Protein AF-A0A2E5FS92-F1 (afdb_monomer_lite)

Structure (mmCIF, N/CA/C/O backbone):
data_AF-A0A2E5FS92-F1
#
_entry.id   AF-A0A2E5FS92-F1
#
loop_
_atom_site.group_PDB
_atom_site.id
_atom_site.type_symbol
_atom_site.label_atom_id
_atom_site.label_alt_id
_atom_site.label_comp_id
_atom_site.label_asym_id
_atom_site.label_entity_id
_atom_site.label_seq_id
_atom_site.pdbx_PDB_ins_code
_atom_site.Cartn_x
_atom_site.Cartn_y
_atom_site.Cartn_z
_atom_site.occupancy
_atom_site.B_iso_or_equiv
_atom_site.auth_seq_id
_atom_site.auth_comp_id
_atom_site.auth_asym_id
_atom_site.auth_atom_id
_atom_site.pdbx_PDB_model_num
ATOM 1 N N . MET A 1 1 ? -36.225 -3.832 -3.648 1.00 33.56 1 MET A N 1
ATOM 2 C CA . MET A 1 1 ? -35.438 -2.836 -2.907 1.00 33.56 1 MET A CA 1
ATOM 3 C C . MET A 1 1 ? -34.788 -3.636 -1.806 1.00 33.56 1 MET A C 1
ATOM 5 O O . MET A 1 1 ? -35.466 -3.980 -0.848 1.00 33.56 1 MET A O 1
ATOM 9 N N . VAL A 1 2 ? -33.587 -4.136 -2.074 1.00 32.81 2 VAL A N 1
ATOM 10 C CA . VAL A 1 2 ? -32.756 -4.713 -1.020 1.00 32.81 2 VAL A CA 1
ATOM 11 C C . VAL A 1 2 ? -32.188 -3.480 -0.332 1.00 32.81 2 VAL A C 1
ATOM 13 O O . VAL A 1 2 ? -31.494 -2.701 -0.978 1.00 32.81 2 VAL A O 1
ATOM 16 N N . GLU A 1 3 ? -32.660 -3.184 0.879 1.00 37.88 3 GLU A N 1
ATOM 17 C CA . GLU A 1 3 ? -32.030 -2.151 1.699 1.00 37.88 3 GLU A CA 1
ATOM 18 C C . GLU A 1 3 ? -30.636 -2.665 2.035 1.00 37.88 3 GLU A C 1
ATOM 20 O O . GLU A 1 3 ? -30.502 -3.761 2.576 1.00 37.88 3 GLU A O 1
ATOM 25 N N . TYR A 1 4 ? -29.619 -1.899 1.658 1.00 48.69 4 TYR A N 1
ATOM 26 C CA . TYR A 1 4 ? -28.272 -2.099 2.155 1.00 48.69 4 TYR A CA 1
ATOM 27 C C . TYR A 1 4 ? -28.318 -1.893 3.672 1.00 48.69 4 TYR A C 1
ATOM 29 O O . TYR A 1 4 ? -28.699 -0.798 4.103 1.00 48.69 4 TYR A O 1
ATOM 37 N N . PRO A 1 5 ? -28.031 -2.906 4.503 1.00 53.91 5 PRO A N 1
ATOM 38 C CA . PRO A 1 5 ? -27.976 -2.686 5.934 1.00 53.91 5 PRO A CA 1
ATOM 39 C C . PRO A 1 5 ? -26.790 -1.762 6.194 1.00 53.91 5 PRO A C 1
ATOM 41 O O . PRO A 1 5 ? -25.660 -2.109 5.866 1.00 53.91 5 PRO A O 1
ATOM 44 N N . THR A 1 6 ? -27.025 -0.602 6.806 1.00 59.84 6 THR A N 1
ATOM 45 C CA . THR A 1 6 ? -25.954 0.267 7.325 1.00 59.84 6 THR A CA 1
ATOM 46 C C . THR A 1 6 ? -24.975 -0.520 8.206 1.00 59.84 6 THR A C 1
ATOM 48 O O . THR A 1 6 ? -23.799 -0.192 8.277 1.00 59.84 6 THR A O 1
ATOM 51 N N . GLU A 1 7 ? -25.480 -1.590 8.827 1.00 65.75 7 GLU A N 1
ATOM 52 C CA . GLU A 1 7 ? -24.759 -2.552 9.660 1.00 65.75 7 GLU A CA 1
ATOM 53 C C . GLU A 1 7 ? -23.694 -3.373 8.913 1.00 65.75 7 GLU A C 1
ATOM 55 O O . GLU A 1 7 ? -22.870 -3.951 9.594 1.00 65.75 7 GLU A O 1
ATOM 60 N N . ALA A 1 8 ? -23.701 -3.436 7.572 1.00 78.31 8 ALA A N 1
ATOM 61 C CA . ALA A 1 8 ? -22.720 -4.195 6.777 1.00 78.31 8 ALA A CA 1
ATOM 62 C C . ALA A 1 8 ? -21.598 -3.319 6.181 1.00 78.31 8 ALA A C 1
ATOM 64 O O . ALA A 1 8 ? -20.726 -3.808 5.462 1.00 78.31 8 ALA A O 1
ATOM 65 N N . ALA A 1 9 ? -21.661 -1.997 6.379 1.00 84.69 9 ALA A N 1
ATOM 66 C CA . ALA A 1 9 ? -20.693 -1.069 5.802 1.00 84.69 9 ALA A CA 1
ATOM 67 C C . ALA A 1 9 ? -19.248 -1.280 6.297 1.00 84.69 9 ALA A C 1
ATOM 69 O O . ALA A 1 9 ? -18.359 -1.234 5.442 1.00 84.69 9 ALA A O 1
ATOM 70 N N . PRO A 1 10 ? -18.992 -1.547 7.594 1.00 86.31 10 PRO A N 1
ATOM 71 C CA . PRO A 1 10 ? -17.635 -1.831 8.048 1.00 86.31 10 PRO A CA 1
ATOM 72 C C . PRO A 1 10 ? -17.053 -3.110 7.446 1.00 86.31 10 PRO A C 1
ATOM 74 O O . PRO A 1 10 ? -15.910 -3.120 7.002 1.00 86.31 10 PRO A O 1
ATOM 77 N N . GLU A 1 11 ? -17.843 -4.180 7.373 1.00 87.25 11 GLU A N 1
ATOM 78 C CA . GLU A 1 11 ? -17.441 -5.460 6.785 1.00 87.25 11 GLU A CA 1
ATOM 79 C C . GLU A 1 11 ? -17.116 -5.302 5.304 1.00 87.25 11 GLU A C 1
ATOM 81 O O . GLU A 1 11 ? -16.161 -5.891 4.814 1.00 87.25 11 GLU A O 1
ATOM 86 N N . VAL A 1 12 ? -17.875 -4.467 4.596 1.00 89.50 12 VAL A N 1
ATOM 87 C CA . VAL A 1 12 ? -17.602 -4.140 3.195 1.00 89.50 12 VAL A CA 1
ATOM 88 C C . VAL A 1 12 ? -16.308 -3.357 3.028 1.00 89.50 12 VAL A C 1
ATOM 90 O O . VAL A 1 12 ? -15.562 -3.647 2.097 1.00 89.50 12 VAL A O 1
ATOM 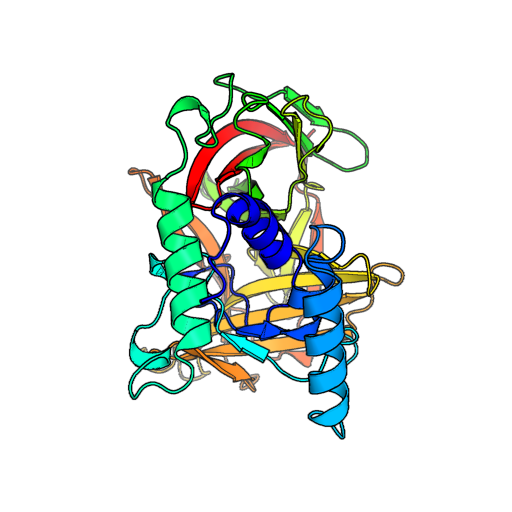93 N N . ALA A 1 13 ? -16.021 -2.407 3.918 1.00 90.81 13 ALA A N 1
ATOM 94 C CA . ALA A 1 13 ? -14.766 -1.666 3.870 1.00 90.81 13 ALA A CA 1
ATOM 95 C C . ALA A 1 13 ? -13.557 -2.577 4.144 1.00 90.81 13 ALA A C 1
ATOM 97 O O . ALA A 1 13 ? -12.592 -2.527 3.393 1.00 90.81 13 ALA A O 1
ATOM 98 N N . ARG A 1 14 ? -13.642 -3.476 5.134 1.00 90.19 14 ARG A N 1
ATOM 99 C CA . ARG A 1 14 ? -12.588 -4.476 5.406 1.00 90.19 14 ARG A CA 1
ATOM 100 C C . ARG A 1 14 ? -12.433 -5.494 4.277 1.00 90.19 14 ARG A C 1
ATOM 102 O O . ARG A 1 14 ? -11.329 -5.832 3.880 1.00 90.19 14 ARG A O 1
ATOM 109 N N . ALA A 1 15 ? -13.540 -5.975 3.714 1.00 91.88 15 ALA A N 1
ATOM 110 C CA . ALA A 1 15 ? -13.476 -6.894 2.581 1.00 91.88 15 ALA A CA 1
ATOM 111 C C . ALA A 1 15 ? -12.774 -6.249 1.378 1.00 91.88 15 ALA A C 1
ATOM 113 O O . ALA A 1 15 ? -12.061 -6.935 0.645 1.00 91.88 15 ALA A O 1
ATOM 114 N N . LEU A 1 16 ? -12.965 -4.940 1.180 1.00 91.38 16 LEU A N 1
ATOM 115 C CA . LEU A 1 16 ? -12.321 -4.167 0.122 1.00 91.38 16 LEU A CA 1
ATOM 116 C C . LEU A 1 16 ? -10.801 -4.099 0.308 1.00 91.38 16 LEU A C 1
ATOM 118 O O . LEU A 1 16 ? -10.100 -4.330 -0.672 1.00 91.38 16 LEU A O 1
ATOM 122 N N . THR A 1 17 ? -10.292 -3.864 1.524 1.00 89.69 17 THR A N 1
ATOM 123 C CA . THR A 1 17 ? -8.837 -3.801 1.785 1.00 89.69 17 THR A CA 1
ATOM 124 C C . THR A 1 17 ? -8.132 -5.137 1.532 1.00 89.69 17 THR A C 1
ATOM 126 O O . THR A 1 17 ? -6.967 -5.162 1.160 1.00 89.69 17 THR A O 1
ATOM 129 N N . GLU A 1 18 ? -8.838 -6.261 1.670 1.00 89.19 18 GLU A N 1
ATOM 130 C CA . GLU A 1 18 ? -8.310 -7.606 1.380 1.00 89.19 18 GLU A CA 1
ATOM 131 C C . GLU A 1 18 ? -8.502 -8.043 -0.087 1.00 89.19 18 GLU A C 1
ATOM 133 O O . GLU A 1 18 ? -8.033 -9.111 -0.508 1.00 89.19 18 GLU A O 1
ATOM 138 N N . THR A 1 19 ? -9.245 -7.261 -0.874 1.00 92.94 19 THR A N 1
ATOM 139 C CA . THR A 1 19 ? -9.596 -7.614 -2.252 1.00 92.94 19 THR A CA 1
ATOM 140 C C . THR A 1 19 ? -8.468 -7.269 -3.210 1.00 92.94 19 THR A C 1
ATOM 142 O O . THR A 1 19 ? -7.938 -6.162 -3.200 1.00 92.94 19 THR A O 1
ATOM 145 N N . MET A 1 20 ? -8.191 -8.172 -4.149 1.00 92.19 20 MET A N 1
ATOM 146 C CA . MET A 1 20 ? -7.299 -7.902 -5.273 1.00 92.19 20 MET A CA 1
ATOM 147 C C . MET A 1 20 ? -7.734 -6.662 -6.073 1.00 92.19 20 MET A C 1
ATOM 149 O O . MET A 1 20 ? -8.764 -6.665 -6.760 1.00 92.19 20 MET A O 1
ATOM 153 N N . GLN A 1 21 ? -6.896 -5.627 -6.038 1.00 92.19 21 GLN A N 1
ATOM 154 C CA . GLN A 1 21 ? -7.021 -4.419 -6.847 1.00 92.19 21 GLN A CA 1
ATOM 155 C C . GLN A 1 21 ? -6.153 -4.509 -8.111 1.00 92.19 21 GLN A C 1
ATOM 157 O O . GLN A 1 21 ? -5.052 -5.054 -8.104 1.00 92.19 21 GLN A O 1
ATOM 162 N N . PHE A 1 22 ? -6.631 -3.942 -9.217 1.00 92.00 22 PHE A N 1
ATOM 163 C CA . PHE A 1 22 ? -5.874 -3.814 -10.462 1.00 92.00 22 PHE A CA 1
ATOM 164 C C . PHE A 1 22 ? -5.485 -2.357 -10.698 1.00 92.00 22 PHE A C 1
ATOM 166 O O . PHE A 1 22 ? -6.353 -1.550 -11.007 1.00 92.00 22 PHE A O 1
ATOM 173 N N . GLY A 1 23 ? -4.199 -2.016 -10.628 1.00 90.56 23 GLY A N 1
ATOM 174 C CA . GLY A 1 23 ? -3.743 -0.622 -10.714 1.00 90.56 23 GLY A CA 1
ATOM 175 C C . GLY A 1 23 ? -3.917 0.099 -9.379 1.00 90.56 23 GLY A C 1
ATOM 176 O O . GLY A 1 23 ? -4.704 1.047 -9.276 1.00 90.56 23 GLY A O 1
ATOM 177 N N . SER A 1 24 ? -3.252 -0.431 -8.353 1.00 91.31 24 SER A N 1
ATOM 178 C CA . SER A 1 24 ? -3.066 0.238 -7.067 1.00 91.31 24 SER A CA 1
ATOM 179 C C . SER A 1 24 ? -1.884 1.196 -7.152 1.00 91.31 24 SER A C 1
ATOM 181 O O . SER A 1 24 ? -0.958 0.984 -7.932 1.00 91.31 24 SER A O 1
ATOM 183 N N . SER A 1 25 ? -1.965 2.295 -6.414 1.00 92.12 25 SER A N 1
ATOM 184 C CA . SER A 1 25 ? -0.950 3.336 -6.363 1.00 92.12 25 SER A CA 1
ATOM 185 C C . SER A 1 25 ? -0.845 3.859 -4.930 1.00 92.12 25 SER A C 1
ATOM 187 O O . SER A 1 25 ? -1.884 4.240 -4.380 1.00 92.12 25 SER A O 1
ATOM 189 N N . PRO A 1 26 ? 0.384 4.038 -4.406 1.00 91.81 26 PRO A N 1
ATOM 190 C CA . PRO A 1 26 ? 0.632 4.688 -3.113 1.00 91.81 26 PRO A CA 1
ATOM 191 C C . PRO A 1 26 ? 0.092 6.122 -3.041 1.00 91.81 26 PRO A C 1
ATOM 193 O O . PRO A 1 26 ? -0.092 6.698 -1.978 1.00 91.81 26 PRO A O 1
ATOM 196 N N . ASN A 1 27 ? -0.153 6.751 -4.197 1.00 89.62 27 ASN A N 1
ATOM 197 C CA . ASN A 1 27 ? -1.005 7.930 -4.280 1.00 89.62 27 ASN A CA 1
ATOM 198 C C . ASN A 1 27 ? -2.449 7.486 -4.593 1.00 89.62 27 ASN A C 1
ATOM 200 O O . ASN A 1 27 ? -2.720 7.153 -5.758 1.00 89.62 27 ASN A O 1
ATOM 204 N N . PRO A 1 28 ? -3.388 7.536 -3.628 1.00 88.12 28 PRO A N 1
ATOM 205 C CA . PRO A 1 28 ? -4.755 7.056 -3.827 1.00 88.12 28 PRO A CA 1
ATOM 206 C C . PRO A 1 28 ? -5.527 7.801 -4.922 1.00 88.12 28 PRO A C 1
ATOM 208 O O . PRO A 1 28 ? -6.423 7.226 -5.540 1.00 88.12 28 PRO A O 1
ATOM 211 N N . GLU A 1 29 ? -5.167 9.054 -5.232 1.00 87.94 29 GLU A N 1
ATOM 212 C CA . GLU A 1 29 ? -5.787 9.816 -6.328 1.00 87.94 29 GLU A CA 1
ATOM 213 C C . GLU A 1 29 ? -5.483 9.217 -7.710 1.00 87.94 29 GLU A C 1
ATOM 215 O O . GLU A 1 29 ? -6.217 9.457 -8.670 1.00 87.94 29 GLU A O 1
ATOM 220 N N . LYS A 1 30 ? -4.404 8.433 -7.817 1.00 89.25 30 LYS A N 1
ATOM 221 C CA . LYS A 1 30 ? -3.969 7.760 -9.049 1.00 89.25 30 LYS A CA 1
ATOM 222 C C . LYS A 1 30 ? -4.399 6.293 -9.116 1.00 89.25 30 LYS A C 1
ATOM 224 O O . LYS A 1 30 ? -4.267 5.671 -10.172 1.00 89.25 30 LYS A O 1
ATOM 229 N N . SER A 1 31 ? -4.941 5.742 -8.031 1.00 92.06 31 SER A N 1
ATOM 230 C CA . SER A 1 31 ? -5.475 4.380 -8.003 1.00 92.06 31 SER A CA 1
ATOM 231 C C . SER A 1 31 ? -6.669 4.232 -8.945 1.00 92.06 31 SER A C 1
ATOM 233 O O . SER A 1 31 ? -7.572 5.071 -8.998 1.00 92.06 31 SER A O 1
ATOM 235 N N . SER A 1 32 ? -6.717 3.125 -9.687 1.00 92.31 32 SER A N 1
ATOM 236 C CA . SER A 1 32 ? -7.803 2.865 -10.644 1.00 92.31 32 SER A CA 1
ATOM 237 C C . SER A 1 32 ? -9.163 2.658 -9.957 1.00 92.31 32 SER A C 1
ATOM 239 O O . SER A 1 32 ? -10.211 2.853 -10.578 1.00 92.31 32 SER A O 1
ATOM 241 N N . ASN A 1 33 ? -9.140 2.241 -8.682 1.00 92.62 33 ASN A N 1
ATOM 242 C CA . ASN A 1 33 ? -10.292 1.780 -7.911 1.00 92.62 33 ASN A CA 1
ATOM 243 C C . ASN A 1 33 ? -11.055 0.625 -8.596 1.00 92.62 33 ASN A C 1
ATOM 245 O O . ASN A 1 33 ? -12.279 0.515 -8.488 1.00 92.62 33 ASN A O 1
ATOM 249 N N . ILE A 1 34 ? -10.344 -0.220 -9.348 1.00 93.69 34 ILE A N 1
ATOM 250 C CA . ILE A 1 34 ? -10.879 -1.404 -10.023 1.00 93.69 34 ILE A CA 1
ATOM 251 C C . ILE A 1 34 ? -10.453 -2.649 -9.250 1.00 93.69 34 ILE A C 1
ATOM 253 O O . ILE A 1 34 ? -9.267 -2.951 -9.160 1.00 93.69 34 ILE A O 1
ATOM 257 N N . PHE A 1 35 ? -11.429 -3.408 -8.768 1.00 95.25 35 PHE A N 1
ATOM 258 C CA . PHE A 1 35 ? -11.228 -4.581 -7.920 1.00 95.25 35 PHE A CA 1
ATOM 259 C C . PHE A 1 35 ? -11.776 -5.838 -8.587 1.00 95.25 35 PHE A C 1
ATOM 261 O O . PHE A 1 35 ? -12.694 -5.758 -9.410 1.00 95.25 35 PHE A O 1
ATOM 268 N N . ASP A 1 36 ? -11.241 -7.007 -8.249 1.00 96.06 36 ASP A N 1
ATOM 269 C CA . ASP A 1 36 ? -11.824 -8.274 -8.683 1.00 96.06 36 ASP A CA 1
ATOM 270 C C . ASP A 1 36 ? -13.171 -8.519 -7.981 1.00 96.06 36 ASP A C 1
ATOM 272 O O . ASP A 1 36 ? -13.258 -8.608 -6.758 1.00 96.06 36 ASP A O 1
ATOM 276 N N . LEU A 1 37 ? -14.251 -8.629 -8.763 1.00 95.50 37 LEU A N 1
ATOM 277 C CA . LEU A 1 37 ? -15.613 -8.716 -8.226 1.00 95.50 37 LEU A CA 1
ATOM 278 C C . LEU A 1 37 ? -15.846 -10.011 -7.438 1.00 95.50 37 LEU A C 1
ATOM 280 O O . LEU A 1 37 ? -16.612 -10.027 -6.475 1.00 95.50 37 LEU A O 1
ATOM 284 N N . GLY A 1 38 ? -15.247 -11.111 -7.883 1.00 95.12 38 GLY A N 1
ATOM 285 C CA . GLY A 1 38 ? -15.467 -12.417 -7.279 1.00 95.12 38 GLY A CA 1
ATOM 286 C C . GLY A 1 38 ? -14.607 -12.622 -6.039 1.00 95.12 38 GLY A C 1
ATOM 287 O O . GLY A 1 38 ? -15.072 -13.261 -5.096 1.00 95.12 38 GLY A O 1
ATOM 288 N N . ASP A 1 39 ? -13.404 -12.048 -6.017 1.00 94.62 39 ASP A N 1
ATOM 289 C CA . ASP A 1 39 ? -12.563 -11.967 -4.821 1.00 94.62 39 ASP A CA 1
ATOM 290 C C . ASP A 1 39 ? -13.246 -11.110 -3.746 1.00 94.62 39 ASP A C 1
ATOM 292 O O . ASP A 1 39 ? -13.509 -11.602 -2.651 1.00 94.62 39 ASP A O 1
ATOM 296 N N . PHE A 1 40 ? -13.727 -9.915 -4.114 1.00 94.44 40 PHE A N 1
ATOM 297 C CA . PHE A 1 40 ? -14.522 -9.061 -3.223 1.00 94.44 40 PHE A CA 1
ATOM 298 C C . PHE A 1 40 ? -15.737 -9.791 -2.643 1.00 94.44 40 PHE A C 1
ATOM 300 O O . PHE A 1 40 ? -15.980 -9.783 -1.438 1.00 94.44 40 PHE A O 1
ATOM 307 N N . ALA A 1 41 ? -16.504 -10.475 -3.498 1.00 93.56 41 ALA A N 1
ATOM 308 C CA . ALA A 1 41 ? -17.655 -11.251 -3.053 1.00 93.56 41 ALA A CA 1
ATOM 309 C C . ALA A 1 41 ? -17.260 -12.393 -2.103 1.00 93.56 41 ALA A C 1
ATOM 311 O O . ALA A 1 41 ? -18.030 -12.733 -1.209 1.00 93.56 41 ALA A O 1
ATOM 312 N N . SER A 1 42 ? -16.078 -12.986 -2.284 1.00 92.81 42 SER A N 1
ATOM 313 C CA . SER A 1 42 ? -15.574 -14.061 -1.425 1.00 92.81 42 SER A CA 1
ATOM 314 C C . SER A 1 42 ? -15.165 -13.543 -0.046 1.00 92.81 42 SER A C 1
ATOM 316 O O . SER A 1 42 ? -15.485 -14.196 0.947 1.00 92.81 42 SER A O 1
ATOM 318 N N . ASN A 1 43 ? -14.577 -12.347 0.028 1.00 92.25 43 ASN A N 1
ATOM 319 C CA . ASN A 1 43 ? -14.217 -11.685 1.288 1.00 92.25 43 ASN A CA 1
ATOM 320 C C . ASN A 1 43 ? -15.446 -11.270 2.118 1.00 92.25 43 ASN A C 1
ATOM 322 O O . ASN A 1 43 ? -15.343 -11.034 3.317 1.00 92.25 43 ASN A O 1
ATOM 326 N N . LEU A 1 44 ? -16.639 -11.245 1.513 1.00 90.75 44 LEU A N 1
ATOM 327 C CA . LEU A 1 44 ? -17.906 -10.980 2.202 1.00 90.75 44 LEU A CA 1
ATOM 328 C C . LEU A 1 44 ? -18.602 -12.240 2.765 1.00 90.75 44 LEU A C 1
ATOM 330 O O . LEU A 1 44 ? -19.699 -12.151 3.331 1.00 90.75 44 LEU A O 1
ATOM 334 N N . LEU A 1 45 ? -18.022 -13.431 2.594 1.00 90.12 45 LEU A N 1
ATOM 335 C CA . LEU A 1 45 ? -18.603 -14.668 3.123 1.00 90.12 45 LEU A CA 1
ATOM 336 C C . LEU A 1 45 ? -18.589 -14.685 4.658 1.00 90.12 45 LEU A C 1
ATOM 338 O O . LEU A 1 45 ? -17.614 -14.314 5.300 1.00 90.12 45 LEU A O 1
ATOM 342 N N . GLY A 1 46 ? -19.661 -15.199 5.262 1.00 85.69 46 GLY A N 1
ATOM 343 C CA . GLY A 1 46 ? -19.811 -15.299 6.717 1.00 85.69 46 GLY A CA 1
ATOM 344 C C . GLY A 1 46 ? -20.577 -14.136 7.351 1.00 85.69 46 GLY A C 1
ATOM 345 O O . GLY A 1 46 ? -20.948 -14.234 8.522 1.00 85.69 46 GLY A O 1
ATOM 346 N N . PHE A 1 47 ? -20.915 -13.098 6.579 1.00 81.50 47 PHE A N 1
ATOM 347 C CA . PHE A 1 47 ? -21.680 -11.930 7.041 1.00 81.50 47 PHE A CA 1
ATOM 348 C C . PHE A 1 47 ? -23.199 -12.055 6.836 1.00 81.50 47 PHE A C 1
ATOM 350 O O . PHE A 1 47 ? -23.946 -11.085 6.941 1.00 81.50 47 PHE A O 1
ATOM 357 N N . GLY A 1 48 ? -23.696 -13.267 6.565 1.00 80.19 48 GLY A N 1
ATOM 358 C CA . GLY A 1 48 ? -25.136 -13.541 6.492 1.00 80.19 48 GLY A CA 1
ATOM 359 C C . GLY A 1 48 ? -25.789 -13.215 5.147 1.00 80.19 48 GLY A C 1
ATOM 360 O O . GLY A 1 48 ? -27.015 -13.279 5.051 1.00 80.19 48 GLY A O 1
ATOM 361 N N . ILE A 1 49 ? -24.981 -12.933 4.121 1.00 84.31 49 ILE A N 1
ATOM 362 C CA . ILE A 1 49 ? -25.380 -12.772 2.709 1.00 84.31 49 ILE A CA 1
ATOM 363 C C . ILE A 1 49 ? -24.800 -13.883 1.811 1.00 84.31 49 ILE A C 1
ATOM 365 O O . ILE A 1 49 ? -24.701 -13.748 0.593 1.00 84.31 49 ILE A O 1
ATOM 369 N N . ASP A 1 50 ? -24.403 -15.006 2.414 1.00 89.00 50 ASP A N 1
ATOM 370 C CA . ASP A 1 50 ? -23.707 -16.108 1.737 1.00 89.00 50 ASP A CA 1
ATOM 371 C C . ASP A 1 50 ? -24.519 -16.705 0.575 1.00 89.00 50 ASP A C 1
ATOM 373 O O . ASP A 1 50 ? -23.953 -17.195 -0.403 1.00 89.00 50 ASP A O 1
ATOM 377 N N . SER A 1 51 ? -25.856 -16.681 0.663 1.00 91.12 51 SER A N 1
ATOM 378 C CA . SER A 1 51 ? -26.725 -17.130 -0.429 1.00 91.12 51 SER A CA 1
ATOM 379 C C . SER A 1 51 ? -26.599 -16.244 -1.661 1.00 91.12 51 SER A C 1
ATOM 381 O O . SER A 1 51 ? -26.461 -16.755 -2.769 1.00 91.12 51 SER A O 1
ATOM 383 N N . GLU A 1 52 ? -26.631 -14.933 -1.462 1.00 89.75 52 GLU A N 1
ATOM 384 C CA . GLU A 1 52 ? -26.518 -13.911 -2.492 1.00 89.75 52 GLU A CA 1
ATOM 385 C C . GLU A 1 52 ? -25.122 -13.938 -3.125 1.00 89.75 52 GLU A C 1
ATOM 387 O O . GLU A 1 52 ? -25.007 -13.882 -4.350 1.00 89.75 52 GLU A O 1
ATOM 392 N N . ILE A 1 53 ? -24.074 -14.122 -2.314 1.00 92.00 53 ILE A N 1
ATOM 393 C CA . ILE A 1 53 ? -22.701 -14.334 -2.798 1.00 92.00 53 ILE A CA 1
ATOM 394 C C . ILE A 1 53 ? -22.624 -15.599 -3.659 1.00 92.00 53 ILE A C 1
ATOM 396 O O . ILE A 1 53 ? -22.077 -15.562 -4.759 1.00 92.00 53 ILE A O 1
ATOM 400 N N . GLY A 1 54 ? -23.223 -16.709 -3.217 1.00 94.00 54 GLY A N 1
ATOM 401 C CA . GLY A 1 54 ? -23.251 -17.950 -3.995 1.00 94.00 54 GLY A CA 1
ATOM 402 C C . GLY A 1 54 ? -24.008 -17.819 -5.324 1.00 94.00 54 GLY A C 1
ATOM 403 O O . GLY A 1 54 ? -23.608 -18.417 -6.328 1.00 94.00 54 GLY A O 1
ATOM 404 N N . GLU A 1 55 ? -25.083 -17.026 -5.362 1.00 95.38 55 GLU A N 1
ATOM 405 C CA . GLU A 1 55 ? -25.801 -16.689 -6.598 1.00 95.38 55 GLU A CA 1
ATOM 406 C C . GLU A 1 55 ? -24.941 -15.834 -7.540 1.00 95.38 55 GLU A C 1
ATOM 408 O O . GLU A 1 55 ? -24.884 -16.132 -8.737 1.00 95.38 55 GLU A O 1
ATOM 413 N N . LEU A 1 56 ? -24.234 -14.828 -7.013 1.00 93.50 56 LEU A N 1
ATOM 414 C CA . LEU A 1 56 ? -23.296 -14.003 -7.778 1.00 93.50 56 LEU A CA 1
ATOM 415 C C . LEU A 1 56 ? -22.166 -14.853 -8.365 1.00 93.50 56 LEU A C 1
ATOM 417 O O . LEU A 1 56 ? -21.965 -14.831 -9.576 1.00 93.50 56 LEU A O 1
ATOM 421 N N . GLN A 1 57 ? -21.487 -15.652 -7.543 1.00 94.38 57 GLN A N 1
ATOM 422 C CA . GLN A 1 57 ? -20.407 -16.539 -7.984 1.00 94.38 57 GLN A CA 1
ATOM 423 C C . GLN A 1 57 ? -20.889 -17.512 -9.070 1.00 94.38 57 GLN A C 1
ATOM 425 O O . GLN A 1 57 ? -20.238 -17.659 -10.101 1.00 94.38 57 GLN A O 1
ATOM 430 N N . SER A 1 58 ? -22.082 -18.096 -8.909 1.00 95.50 58 SER A N 1
ATOM 431 C CA . SER A 1 58 ? -22.676 -18.968 -9.935 1.00 95.50 58 SER A CA 1
ATOM 432 C C . SER A 1 58 ? -22.947 -18.223 -11.249 1.00 95.50 58 SER A C 1
ATOM 434 O O . SER A 1 58 ? -22.705 -18.757 -12.330 1.00 95.50 58 SER A O 1
ATOM 436 N N . ALA A 1 59 ? -23.444 -16.985 -11.178 1.00 96.38 59 ALA A N 1
ATOM 437 C CA . ALA A 1 59 ? -23.679 -16.160 -12.361 1.00 96.38 59 ALA A CA 1
ATOM 438 C C . ALA A 1 59 ? -22.366 -15.757 -13.053 1.00 96.38 59 ALA A C 1
ATOM 440 O O . ALA A 1 59 ? -22.298 -15.734 -14.284 1.00 96.38 59 ALA A O 1
ATOM 441 N N . MET A 1 60 ? -21.319 -15.473 -12.278 1.00 95.62 60 MET A N 1
ATOM 442 C CA . MET A 1 60 ? -19.982 -15.184 -12.792 1.00 95.62 60 MET A CA 1
ATOM 443 C C . MET A 1 60 ? -19.375 -16.405 -13.483 1.00 95.62 60 MET A C 1
ATOM 445 O O . MET A 1 60 ? -18.883 -16.267 -14.600 1.00 95.62 60 MET A O 1
ATOM 449 N N . ASP A 1 61 ? -19.491 -17.597 -12.896 1.00 93.88 61 ASP A N 1
ATOM 450 C CA . ASP A 1 61 ? -19.031 -18.854 -13.502 1.00 93.88 61 ASP A CA 1
ATOM 451 C C . ASP A 1 61 ? -19.718 -19.142 -14.850 1.00 93.88 61 ASP A C 1
ATOM 453 O O . ASP A 1 61 ? -19.110 -19.694 -15.770 1.00 93.88 61 ASP A O 1
ATOM 457 N N . GLU A 1 62 ? -20.989 -18.754 -15.004 1.00 96.31 62 GLU A N 1
ATOM 458 C CA . GLU A 1 62 ? -21.705 -18.852 -16.281 1.00 96.31 62 GLU A CA 1
ATOM 459 C C . GLU A 1 62 ? -21.273 -17.778 -17.296 1.00 96.31 62 GLU A C 1
ATOM 461 O O . GLU A 1 62 ? -21.253 -18.041 -18.505 1.00 96.31 62 GLU A O 1
ATOM 466 N N . ALA A 1 63 ? -20.939 -16.570 -16.832 1.00 96.38 63 ALA A N 1
ATOM 467 C CA . ALA A 1 63 ? -20.565 -15.436 -17.677 1.00 96.38 63 ALA A CA 1
ATOM 468 C C . ALA A 1 63 ? -19.102 -15.498 -18.155 1.00 96.38 63 ALA A C 1
ATOM 470 O O . ALA A 1 63 ? -18.812 -15.224 -19.325 1.00 96.38 63 ALA A O 1
ATOM 471 N N . VAL A 1 64 ? -18.178 -15.887 -17.275 1.00 96.56 64 VAL A N 1
ATOM 472 C CA . VAL A 1 64 ? -16.734 -15.959 -17.527 1.00 96.56 64 VAL A CA 1
ATOM 473 C C . VAL A 1 64 ? -16.383 -17.329 -18.097 1.00 96.56 64 VAL A C 1
ATOM 475 O O . VAL A 1 64 ? -15.844 -18.215 -17.442 1.00 96.56 64 VAL A O 1
ATOM 478 N N . VAL A 1 65 ? -16.670 -17.510 -19.385 1.00 95.38 65 VAL A N 1
ATOM 479 C CA . VAL A 1 65 ? -16.449 -18.794 -20.078 1.00 95.38 65 VAL A CA 1
ATOM 480 C C . VAL A 1 65 ? -14.972 -19.167 -20.255 1.00 95.38 65 VAL A C 1
ATOM 482 O O . VAL A 1 65 ? -14.657 -20.309 -20.597 1.00 95.38 65 VAL A O 1
ATOM 485 N N . TYR A 1 66 ? -14.065 -18.200 -20.101 1.00 94.19 66 TYR A N 1
ATOM 486 C CA . TYR A 1 66 ? -12.624 -18.388 -20.227 1.00 94.19 66 TYR A CA 1
ATOM 487 C C . TYR A 1 66 ? -11.875 -17.249 -19.531 1.00 94.19 66 TYR A C 1
ATOM 489 O O . TYR A 1 66 ? -12.170 -16.083 -19.787 1.00 94.19 66 TYR A O 1
ATOM 497 N N . LYS A 1 67 ? -10.866 -17.590 -18.726 1.00 93.81 67 LYS A N 1
ATOM 498 C CA . LYS A 1 67 ? -9.913 -16.644 -18.135 1.00 93.81 67 LYS A CA 1
ATOM 499 C C . LYS A 1 67 ? -8.501 -17.223 -18.166 1.00 93.81 67 LYS A C 1
ATOM 501 O O . LYS A 1 67 ? -8.325 -18.442 -18.161 1.00 93.81 67 LYS A O 1
ATOM 506 N N . VAL A 1 68 ? -7.508 -16.343 -18.189 1.00 93.00 68 VAL A N 1
ATOM 507 C CA . VAL A 1 68 ? -6.099 -16.673 -17.957 1.00 93.00 68 VAL A CA 1
ATOM 508 C C . VAL A 1 68 ? -5.585 -15.662 -16.951 1.00 93.00 68 VAL A C 1
ATOM 510 O O . VAL A 1 68 ? -5.724 -14.466 -17.181 1.00 93.00 68 VAL A O 1
ATOM 513 N N . ALA A 1 69 ? -5.008 -16.161 -15.868 1.00 90.75 69 ALA A N 1
ATOM 514 C CA . ALA A 1 69 ? -4.347 -15.359 -14.856 1.00 90.75 69 ALA A CA 1
ATOM 515 C C . ALA A 1 69 ? -2.832 -15.561 -14.954 1.00 90.75 69 ALA A C 1
ATOM 517 O O . ALA A 1 69 ? -2.367 -16.665 -15.261 1.00 90.75 69 ALA A O 1
ATOM 518 N N . GLY A 1 70 ? -2.082 -14.484 -14.725 1.00 87.88 70 GLY A N 1
ATOM 519 C CA . GLY A 1 70 ? -0.650 -14.560 -14.451 1.00 87.88 70 GLY A CA 1
ATOM 520 C C . GLY A 1 70 ? -0.385 -15.045 -13.020 1.00 87.88 70 GLY A C 1
ATOM 521 O O . GLY A 1 70 ? -1.335 -15.217 -12.259 1.00 87.88 70 GLY A O 1
ATOM 522 N N . PRO A 1 71 ? 0.888 -15.248 -12.644 1.00 84.75 71 PRO A N 1
ATOM 523 C CA . PRO A 1 71 ? 1.251 -15.739 -11.314 1.00 84.75 71 PRO A CA 1
ATOM 524 C C . PRO A 1 71 ? 0.811 -14.801 -10.178 1.00 84.75 71 PRO A C 1
ATOM 526 O O . PRO A 1 71 ? 0.437 -15.291 -9.128 1.00 84.75 71 PRO A O 1
ATOM 529 N N . VAL A 1 72 ? 0.770 -13.485 -10.413 1.00 87.19 72 VAL A N 1
ATOM 530 C CA . VAL A 1 72 ? 0.352 -12.477 -9.413 1.00 87.19 72 VAL A CA 1
ATOM 531 C C . VAL A 1 72 ? -1.168 -12.387 -9.252 1.00 87.19 72 VAL A C 1
ATOM 533 O O . VAL A 1 72 ? -1.674 -11.953 -8.230 1.00 87.19 72 VAL A O 1
ATOM 536 N N . ALA A 1 73 ? -1.922 -12.805 -10.270 1.00 88.75 73 ALA A N 1
ATOM 537 C CA . ALA A 1 73 ? -3.373 -12.639 -10.322 1.00 88.75 73 ALA A CA 1
ATOM 538 C C . ALA A 1 73 ? -4.111 -13.983 -10.206 1.00 88.75 73 ALA A C 1
ATOM 540 O O . ALA A 1 73 ? -5.178 -14.148 -10.799 1.00 88.75 73 ALA A O 1
ATOM 541 N N . GLY A 1 74 ? -3.530 -14.974 -9.518 1.00 85.69 74 GLY A N 1
ATOM 542 C CA . GLY A 1 74 ? -4.034 -16.353 -9.465 1.00 85.69 74 GLY A CA 1
ATOM 543 C C . GLY A 1 74 ? -5.495 -16.456 -9.004 1.00 85.69 74 GLY A C 1
ATOM 544 O O . GLY A 1 74 ? -6.297 -17.154 -9.644 1.00 85.69 74 GLY A O 1
ATOM 545 N N . ARG A 1 75 ? -5.861 -15.680 -7.977 1.00 88.12 75 ARG A N 1
ATOM 546 C CA . ARG A 1 75 ? -7.225 -15.563 -7.438 1.00 88.12 75 ARG A CA 1
ATOM 547 C C . ARG A 1 75 ? -8.192 -14.733 -8.284 1.00 88.12 75 ARG A C 1
ATOM 549 O O . ARG A 1 75 ? -9.400 -14.866 -8.094 1.00 88.12 75 ARG A O 1
ATOM 556 N N . ALA A 1 76 ? -7.721 -13.991 -9.292 1.00 92.81 76 ALA A N 1
ATOM 557 C CA . ALA A 1 76 ? -8.587 -13.179 -10.149 1.00 92.81 76 ALA A CA 1
ATOM 558 C C . ALA A 1 76 ? -9.701 -14.023 -10.785 1.00 92.81 76 ALA A C 1
ATOM 560 O O . ALA A 1 76 ? -9.456 -15.026 -11.468 1.00 92.81 76 ALA A O 1
ATOM 561 N N . THR A 1 77 ? -10.952 -13.621 -10.599 1.00 94.81 77 THR A N 1
ATOM 562 C CA . THR A 1 77 ? -12.147 -14.346 -11.038 1.00 94.81 77 THR A CA 1
ATOM 563 C C . THR A 1 77 ? -12.547 -14.034 -12.477 1.00 94.81 77 THR A C 1
ATOM 565 O O . THR A 1 77 ? -13.286 -14.808 -13.086 1.00 94.81 77 THR A O 1
ATOM 568 N N . GLY A 1 78 ? -11.954 -12.999 -13.078 1.00 94.69 78 GLY A N 1
ATOM 569 C CA . GLY A 1 78 ? -12.090 -12.673 -14.502 1.00 94.69 78 GLY A CA 1
ATOM 570 C C . GLY A 1 78 ? -13.151 -11.617 -14.811 1.00 94.69 78 GLY A C 1
ATOM 571 O O . GLY A 1 78 ? -13.405 -11.341 -15.985 1.00 94.69 78 GLY A O 1
ATOM 572 N N . LEU A 1 79 ? -13.744 -11.013 -13.782 1.00 95.25 79 LEU A N 1
ATOM 573 C CA . LEU A 1 79 ? -14.544 -9.798 -13.887 1.00 95.25 79 LEU A CA 1
ATOM 574 C C . LEU A 1 79 ? -14.085 -8.825 -12.816 1.00 95.25 79 LEU A C 1
ATOM 576 O O . LEU A 1 79 ? -14.025 -9.175 -11.640 1.00 95.25 79 LEU A O 1
ATOM 580 N N . SER A 1 80 ? -13.824 -7.597 -13.234 1.00 94.44 80 SER A N 1
ATOM 581 C CA . SER A 1 80 ? -13.543 -6.506 -12.324 1.00 94.44 80 SER A CA 1
ATOM 582 C C . SER A 1 80 ? -14.741 -5.574 -12.182 1.00 94.44 80 SER A C 1
ATOM 584 O O . SER A 1 80 ? -15.644 -5.544 -13.027 1.00 94.44 80 SER A O 1
ATOM 586 N N . ILE A 1 81 ? -14.747 -4.810 -11.099 1.00 93.19 81 ILE A N 1
ATOM 587 C CA . ILE A 1 81 ? -15.764 -3.819 -10.781 1.00 93.19 81 ILE A CA 1
ATOM 588 C C . ILE A 1 81 ? -15.090 -2.541 -10.284 1.00 93.19 81 ILE A C 1
ATOM 590 O O . ILE A 1 81 ? -14.062 -2.591 -9.617 1.00 93.19 81 ILE A O 1
ATOM 594 N N . TYR A 1 82 ? -15.659 -1.388 -10.629 1.00 93.50 82 TYR A N 1
ATOM 595 C CA . TYR A 1 82 ? -15.210 -0.112 -10.079 1.00 93.50 82 TYR A CA 1
ATOM 596 C C . TYR A 1 82 ? -15.820 0.079 -8.691 1.00 93.50 82 TYR A C 1
ATOM 598 O O . TYR A 1 82 ? -17.048 0.126 -8.558 1.00 93.50 82 TYR A O 1
ATOM 606 N N . LEU A 1 83 ? -14.973 0.166 -7.675 1.00 92.69 83 LEU A N 1
ATOM 607 C CA . LEU A 1 83 ? -15.350 0.173 -6.267 1.00 92.69 83 LEU A CA 1
ATOM 608 C C . LEU A 1 83 ? -14.431 1.137 -5.494 1.00 92.69 83 LEU A C 1
ATOM 610 O O . LEU A 1 83 ? -13.534 0.697 -4.786 1.00 92.69 83 LEU A O 1
ATOM 614 N N . PRO A 1 84 ? -14.606 2.462 -5.638 1.00 92.00 84 PRO A N 1
ATOM 615 C CA . PRO A 1 84 ? -13.815 3.405 -4.862 1.00 92.00 84 PRO A CA 1
ATOM 616 C C . PRO A 1 84 ? -14.230 3.346 -3.394 1.00 92.00 84 PRO A C 1
ATOM 618 O O . PRO A 1 84 ? -15.406 3.545 -3.072 1.00 92.00 84 PRO A O 1
ATOM 621 N N . ALA A 1 85 ? -13.260 3.085 -2.515 1.00 85.69 85 ALA A N 1
ATOM 622 C CA . ALA A 1 85 ? -13.484 2.931 -1.078 1.00 85.69 85 ALA A CA 1
ATOM 623 C C . ALA A 1 85 ? -14.067 4.203 -0.444 1.00 85.69 85 ALA A C 1
ATOM 625 O O . ALA A 1 85 ? -14.985 4.145 0.370 1.00 85.69 85 ALA A O 1
ATOM 626 N N . LYS A 1 86 ? -13.579 5.371 -0.876 1.00 86.50 86 LYS A N 1
ATOM 627 C CA . LYS A 1 86 ? -13.994 6.682 -0.365 1.00 86.50 86 LYS A CA 1
ATOM 628 C C . LYS A 1 86 ? -14.759 7.461 -1.428 1.00 86.50 86 LYS A C 1
ATOM 630 O O . LYS A 1 86 ? -14.432 7.428 -2.614 1.00 86.50 86 LYS A O 1
ATOM 635 N N . SER A 1 87 ? -15.759 8.228 -0.994 1.00 89.25 87 SER A N 1
ATOM 636 C CA . SER A 1 87 ? -16.594 9.024 -1.904 1.00 89.25 87 SER A CA 1
ATOM 637 C C . SER A 1 87 ? -15.822 10.117 -2.644 1.00 89.25 87 SER A C 1
ATOM 639 O O . SER A 1 87 ? -16.273 10.576 -3.688 1.00 89.25 87 SER A O 1
ATOM 641 N N . GLU A 1 88 ? -14.684 10.559 -2.106 1.00 90.50 88 GLU A N 1
ATOM 642 C CA . GLU A 1 88 ? -13.823 11.557 -2.751 1.00 90.50 88 GLU A CA 1
ATOM 643 C C . GLU A 1 88 ? -13.149 11.031 -4.026 1.00 90.50 88 GLU A C 1
ATOM 645 O O . GLU A 1 88 ? -12.946 11.800 -4.961 1.00 90.50 88 GLU A O 1
ATOM 650 N N . TYR A 1 89 ? -12.911 9.718 -4.108 1.00 90.44 89 TYR A N 1
ATOM 651 C CA . TYR A 1 89 ? -12.352 9.054 -5.290 1.00 90.44 89 TYR A CA 1
ATOM 652 C C . TYR A 1 89 ? -13.428 8.561 -6.265 1.00 90.44 89 TYR A C 1
ATOM 654 O O . TYR A 1 89 ? -13.115 7.989 -7.311 1.00 90.44 89 TYR A O 1
ATOM 662 N N . PHE A 1 90 ? -14.711 8.772 -5.953 1.00 90.94 90 PHE A N 1
ATOM 663 C CA . PHE A 1 90 ? -15.804 8.380 -6.832 1.00 90.94 90 PHE A CA 1
ATOM 664 C C . PHE A 1 90 ? -15.856 9.262 -8.085 1.00 90.94 90 PHE A C 1
ATOM 666 O O . PHE A 1 90 ? -16.104 10.466 -8.020 1.00 90.94 90 PHE A O 1
ATOM 673 N N . ASN A 1 91 ? -15.701 8.638 -9.251 1.00 88.62 91 ASN A N 1
ATOM 674 C CA . ASN A 1 91 ? -15.836 9.276 -10.551 1.00 88.62 91 ASN A CA 1
ATOM 675 C C . ASN A 1 91 ? -17.309 9.247 -11.002 1.00 88.62 91 ASN A C 1
ATOM 677 O O . ASN A 1 91 ? -17.809 8.186 -11.391 1.00 88.62 91 ASN A O 1
ATOM 681 N N . PRO A 1 92 ? -18.009 10.396 -11.036 1.00 8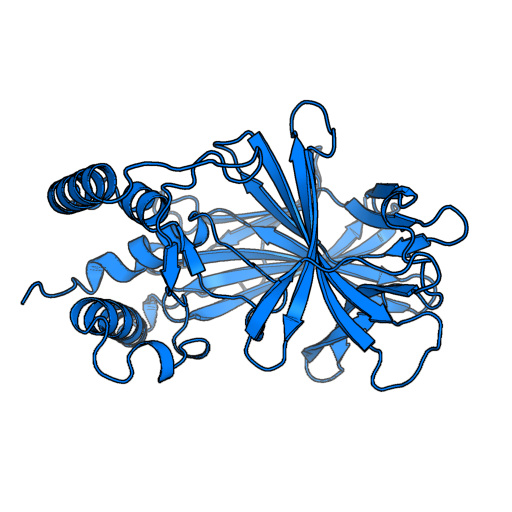7.12 92 PRO A N 1
ATOM 682 C CA . PRO A 1 92 ? -19.420 10.436 -11.409 1.00 87.12 92 PRO A CA 1
ATOM 683 C C . PRO A 1 92 ? -19.682 9.973 -12.849 1.00 87.12 92 PRO A C 1
ATOM 685 O O . PRO A 1 92 ? -20.767 9.470 -13.129 1.00 87.12 92 PRO A O 1
ATOM 688 N N . ASN A 1 93 ? -18.686 10.037 -13.741 1.00 86.75 93 ASN A N 1
ATOM 689 C CA . ASN A 1 93 ? -18.833 9.556 -15.117 1.00 86.75 93 ASN A CA 1
ATOM 690 C C . ASN A 1 93 ? -19.008 8.026 -15.203 1.00 86.75 93 ASN A C 1
ATOM 692 O O . ASN A 1 93 ? -19.450 7.527 -16.234 1.00 86.75 93 ASN A O 1
ATOM 696 N N . TYR A 1 94 ? -18.659 7.261 -14.159 1.00 83.38 94 TYR A N 1
ATOM 697 C CA . TYR A 1 94 ? -18.800 5.798 -14.166 1.00 83.38 94 TYR A CA 1
ATOM 698 C C . TYR A 1 94 ? -20.266 5.347 -14.232 1.00 83.38 94 TYR A C 1
ATOM 700 O O . TYR A 1 94 ? -20.594 4.330 -14.846 1.00 83.38 94 TYR A O 1
ATOM 708 N N . VAL A 1 95 ? -21.153 6.112 -13.598 1.00 83.06 95 VAL A N 1
ATOM 709 C CA . VAL A 1 95 ? -22.589 5.807 -13.498 1.00 83.06 95 VAL A CA 1
ATOM 710 C C . VAL A 1 95 ? -23.433 6.622 -14.477 1.00 83.06 95 VAL A C 1
ATOM 712 O O . VAL A 1 95 ? -24.640 6.389 -14.600 1.00 83.06 95 VAL A O 1
ATOM 715 N N . ASP A 1 96 ? -22.799 7.538 -15.216 1.00 82.50 96 ASP A N 1
ATOM 716 C CA . ASP A 1 96 ? -23.447 8.293 -16.280 1.00 82.50 96 ASP A CA 1
ATOM 717 C C . ASP A 1 96 ? -24.135 7.347 -17.280 1.00 82.50 96 ASP A C 1
ATOM 719 O O . ASP A 1 96 ? -23.743 6.201 -17.504 1.00 82.50 96 ASP A O 1
ATOM 723 N N . ASP A 1 97 ? -25.245 7.819 -17.847 1.00 76.75 97 ASP A N 1
ATOM 724 C CA . ASP A 1 97 ? -26.134 7.056 -18.732 1.00 76.75 97 ASP A CA 1
ATOM 725 C C . ASP A 1 97 ? -26.817 5.817 -18.105 1.00 76.75 97 ASP A C 1
ATOM 727 O O . ASP A 1 97 ? -27.567 5.114 -18.792 1.00 76.75 97 ASP A O 1
ATOM 731 N N . GLY A 1 98 ? -26.657 5.585 -16.795 1.00 76.56 98 GLY A N 1
ATOM 732 C CA . GLY A 1 98 ? -27.368 4.542 -16.051 1.00 76.56 98 GLY A CA 1
ATOM 733 C C . GLY A 1 98 ? -26.880 3.129 -16.368 1.00 76.56 98 GLY A C 1
ATOM 734 O O . GLY A 1 98 ? -27.692 2.206 -16.449 1.00 76.56 98 GLY A O 1
ATOM 735 N N . PHE A 1 99 ? -25.571 2.962 -16.582 1.00 75.56 99 PHE A N 1
ATOM 736 C CA . PHE A 1 99 ? -24.944 1.685 -16.946 1.00 75.56 99 PHE A CA 1
ATOM 737 C C . PHE A 1 99 ? -25.125 0.585 -15.880 1.00 75.56 99 PHE A C 1
ATOM 739 O O . PHE A 1 99 ? -25.291 -0.581 -16.239 1.00 75.56 99 PHE A O 1
ATOM 746 N N . ALA A 1 100 ? -25.161 0.946 -14.590 1.00 81.75 100 ALA A N 1
ATOM 747 C CA . ALA A 1 100 ? -25.331 0.007 -13.476 1.00 81.75 100 ALA A CA 1
ATOM 748 C C . ALA A 1 100 ? -26.042 0.661 -12.265 1.00 81.75 100 ALA A C 1
ATOM 750 O O . ALA A 1 100 ? -25.409 0.920 -11.240 1.00 81.75 100 ALA A O 1
ATOM 751 N N . PRO A 1 101 ? -27.356 0.952 -12.350 1.00 86.25 101 PRO A N 1
ATOM 752 C CA . PRO A 1 101 ? -28.051 1.752 -11.338 1.00 86.25 101 PRO A CA 1
ATOM 753 C C . PRO A 1 101 ? -28.137 1.059 -9.969 1.00 86.25 101 PRO A C 1
ATOM 755 O O . PRO A 1 101 ? -28.142 1.720 -8.930 1.00 86.25 101 PRO A O 1
ATOM 758 N N . GLU A 1 102 ? -28.181 -0.274 -9.932 1.00 88.56 102 GLU A N 1
ATOM 759 C CA . GLU A 1 102 ? -28.124 -1.032 -8.680 1.00 88.56 102 GLU A CA 1
ATOM 760 C C . GLU A 1 102 ? -26.744 -0.943 -8.014 1.00 88.56 102 GLU A C 1
ATOM 762 O O . GLU A 1 102 ? -26.674 -0.835 -6.792 1.00 88.56 102 GLU A O 1
ATOM 767 N N . TRP A 1 103 ? -25.664 -0.929 -8.801 1.00 89.81 103 TRP A N 1
ATOM 768 C CA . TRP A 1 103 ? -24.303 -0.777 -8.282 1.00 89.81 103 TRP A CA 1
ATOM 769 C C . TRP A 1 103 ? -24.040 0.645 -7.787 1.00 89.81 103 TRP A C 1
ATOM 771 O O . TRP A 1 103 ? -23.515 0.837 -6.696 1.00 89.81 103 TRP A O 1
ATOM 781 N N . GLU A 1 104 ? -24.505 1.653 -8.527 1.00 89.62 104 GLU A N 1
ATOM 782 C CA . GLU A 1 104 ? -24.510 3.039 -8.051 1.00 89.62 104 GLU A CA 1
ATOM 783 C C . GLU A 1 104 ? -25.246 3.154 -6.710 1.00 89.62 104 GLU A C 1
ATOM 785 O O . GLU A 1 104 ? -24.746 3.765 -5.769 1.00 89.62 104 GLU A O 1
ATOM 790 N N . THR A 1 105 ? -26.416 2.519 -6.591 1.00 90.19 105 THR A N 1
ATOM 791 C CA . THR A 1 105 ? -27.185 2.514 -5.340 1.00 90.19 105 THR A CA 1
ATOM 792 C C . THR A 1 105 ? -26.405 1.863 -4.196 1.00 90.19 105 THR A C 1
ATOM 794 O O . THR A 1 105 ? -26.458 2.365 -3.073 1.00 90.19 105 THR A O 1
ATOM 797 N N . PHE A 1 106 ? -25.679 0.773 -4.464 1.00 89.44 106 PHE A N 1
ATOM 798 C CA . PHE A 1 106 ? -24.795 0.126 -3.492 1.00 89.44 106 PHE A CA 1
ATOM 799 C C . PHE A 1 106 ? -23.700 1.090 -3.010 1.00 89.44 106 PHE A C 1
ATOM 801 O O . PHE A 1 106 ? -23.620 1.346 -1.809 1.00 89.44 106 PHE A O 1
ATOM 808 N N . LEU A 1 107 ? -22.942 1.705 -3.928 1.00 90.69 107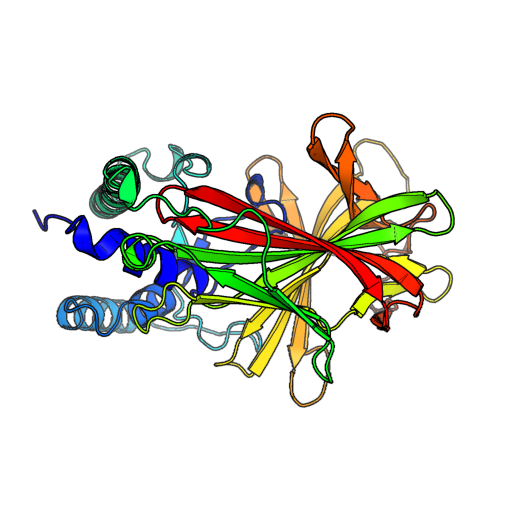 LEU A N 1
ATOM 809 C CA . LEU A 1 107 ? -21.857 2.638 -3.587 1.00 90.69 107 LEU A CA 1
ATOM 810 C C . LEU A 1 107 ? -22.374 3.826 -2.767 1.00 90.69 107 LEU A C 1
ATOM 812 O O . LEU A 1 107 ? -21.841 4.147 -1.709 1.00 90.69 107 LEU A O 1
ATOM 816 N N . GLN A 1 108 ? -23.478 4.439 -3.202 1.00 90.56 108 GLN A N 1
ATOM 817 C CA . GLN A 1 108 ? -24.081 5.566 -2.486 1.00 90.56 108 GLN A CA 1
ATOM 818 C C . GLN A 1 108 ? -24.586 5.170 -1.095 1.00 90.56 108 GLN A C 1
ATOM 820 O O . GLN A 1 108 ? -24.491 5.962 -0.159 1.00 90.56 108 GLN A O 1
ATOM 825 N N . SER A 1 109 ? -25.101 3.947 -0.938 1.00 90.00 109 SER A N 1
ATOM 826 C CA . SER A 1 109 ? -25.524 3.438 0.370 1.00 90.00 109 SER A CA 1
ATOM 827 C C . SER A 1 109 ? -24.331 3.216 1.297 1.00 90.00 109 SER A C 1
ATOM 829 O O . SER A 1 109 ? -24.424 3.549 2.477 1.00 90.00 109 SER A O 1
ATOM 831 N N . HIS A 1 110 ? -23.211 2.714 0.770 1.00 88.81 110 HIS A N 1
ATOM 832 C CA . HIS A 1 110 ? -21.965 2.556 1.518 1.00 88.81 110 HIS A CA 1
ATOM 833 C C . HIS A 1 110 ? -21.424 3.913 1.999 1.00 88.81 110 HIS A C 1
ATOM 835 O O . HIS A 1 110 ? -21.232 4.104 3.199 1.00 88.81 110 HIS A O 1
ATOM 841 N N . TYR A 1 111 ? -21.318 4.911 1.117 1.00 91.19 111 TYR A N 1
ATOM 842 C CA . TYR A 1 111 ? -20.882 6.257 1.519 1.00 91.19 111 TYR A CA 1
ATOM 843 C C . TYR A 1 111 ? -21.844 6.905 2.515 1.00 91.19 111 TYR A C 1
ATOM 845 O O . TYR A 1 111 ? -21.428 7.540 3.485 1.00 91.19 111 TYR A O 1
ATOM 853 N N . GLN A 1 112 ? -23.152 6.725 2.317 1.00 91.81 112 GLN A N 1
ATOM 854 C CA . GLN A 1 112 ? -24.150 7.237 3.246 1.00 91.81 112 GLN A CA 1
ATOM 855 C C . GLN A 1 112 ? -24.046 6.571 4.622 1.00 91.81 112 GLN A C 1
ATOM 857 O O . GLN A 1 112 ? -24.263 7.255 5.625 1.00 91.81 112 GLN A O 1
ATOM 862 N N . ALA A 1 113 ? -23.723 5.279 4.691 1.00 90.38 113 ALA A N 1
ATOM 863 C CA . ALA A 1 113 ? -23.486 4.595 5.955 1.00 90.38 113 ALA A CA 1
ATOM 864 C C . ALA A 1 113 ? -22.333 5.250 6.723 1.00 90.38 113 ALA A C 1
ATOM 866 O O . ALA A 1 113 ? -22.488 5.520 7.911 1.00 90.38 113 ALA A O 1
ATOM 867 N N . GLY A 1 114 ? -21.239 5.607 6.040 1.00 89.38 114 GLY A N 1
ATOM 868 C CA . GLY A 1 114 ? -20.109 6.318 6.650 1.00 89.38 114 GLY A CA 1
ATOM 869 C C . GLY A 1 114 ? -20.521 7.631 7.326 1.00 89.38 114 GLY A C 1
ATOM 870 O O . GLY A 1 114 ? -20.115 7.931 8.445 1.00 89.38 114 GLY A O 1
ATOM 871 N N . THR A 1 115 ? -21.452 8.378 6.724 1.00 90.12 115 THR A N 1
ATOM 872 C CA . THR A 1 115 ? -21.983 9.617 7.334 1.00 90.12 115 THR A CA 1
ATOM 873 C C . THR A 1 115 ? -22.843 9.397 8.589 1.00 90.12 115 THR A C 1
ATOM 875 O O . THR A 1 115 ? -23.252 10.368 9.229 1.00 90.12 115 THR A O 1
ATOM 878 N N . GLN A 1 116 ? -23.175 8.145 8.916 1.00 91.19 116 GLN A N 1
ATOM 879 C CA . GLN A 1 116 ? -24.026 7.760 10.044 1.00 91.19 116 GLN A CA 1
ATOM 880 C C . GLN A 1 116 ? -23.242 7.135 11.202 1.00 91.19 116 GLN A C 1
ATOM 882 O O . GLN A 1 116 ? -23.878 6.753 12.188 1.00 91.19 116 GLN A O 1
ATOM 887 N N . ILE A 1 117 ? -21.907 7.058 11.114 1.00 90.25 117 ILE A N 1
ATOM 888 C CA . ILE A 1 117 ? -21.057 6.626 12.228 1.00 90.25 117 ILE A CA 1
ATOM 889 C C . ILE A 1 117 ? -21.372 7.499 13.458 1.00 90.25 117 ILE A C 1
ATOM 891 O O . ILE A 1 117 ? -21.291 8.731 13.376 1.00 90.25 117 ILE A O 1
ATOM 895 N N . PRO A 1 118 ? -21.786 6.901 14.594 1.00 91.38 118 PRO A N 1
ATOM 896 C CA . PRO A 1 118 ? -21.946 7.632 15.845 1.00 91.38 118 PRO A CA 1
ATOM 897 C C . PRO A 1 118 ? -20.624 8.275 16.270 1.00 91.38 118 PRO A C 1
ATOM 899 O O . PRO A 1 118 ? -19.570 7.676 16.103 1.00 91.38 118 PRO A O 1
ATOM 902 N N . GLU A 1 119 ? -20.670 9.466 16.868 1.00 91.06 119 GLU A N 1
ATOM 903 C CA . GLU A 1 119 ? -19.460 10.197 17.284 1.00 91.06 119 GLU A CA 1
ATOM 904 C C . GLU A 1 119 ? -18.562 9.371 18.223 1.00 91.06 119 GLU A C 1
ATOM 906 O O . GLU A 1 119 ? -17.341 9.496 18.187 1.00 91.06 119 GLU A O 1
ATOM 911 N N . GLU A 1 120 ? -19.164 8.527 19.063 1.00 88.62 120 GLU A N 1
ATOM 912 C CA . GLU A 1 120 ? -18.468 7.601 19.960 1.00 88.62 120 GLU A CA 1
ATOM 913 C C . GLU A 1 120 ? -17.780 6.421 19.254 1.00 88.62 120 GLU A C 1
ATOM 915 O O . GLU A 1 120 ? -16.904 5.804 19.849 1.00 88.62 120 GLU A O 1
ATOM 920 N N . SER A 1 121 ? -18.162 6.125 18.010 1.00 92.44 121 SER A N 1
ATOM 921 C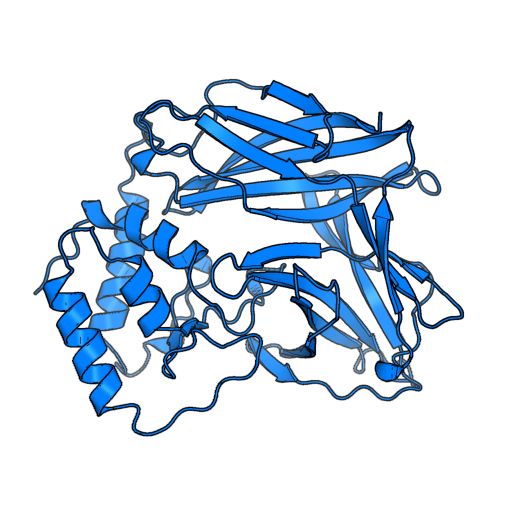 CA . SER A 1 121 ? -17.650 5.011 17.205 1.00 92.44 121 SER A CA 1
ATOM 922 C C . SER A 1 121 ? -16.710 5.462 16.084 1.00 92.44 121 SER A C 1
ATOM 924 O O . SER A 1 121 ? -16.265 4.628 15.304 1.00 92.44 121 SER A O 1
ATOM 926 N N . VAL A 1 122 ? -16.413 6.761 15.976 1.00 94.12 122 VAL A N 1
ATOM 927 C CA . VAL A 1 122 ? -15.392 7.268 15.046 1.00 94.12 122 VAL A CA 1
ATOM 928 C C . VAL A 1 122 ? -14.033 6.694 15.446 1.00 94.12 122 VAL A C 1
ATOM 930 O O . VAL A 1 122 ? -13.678 6.735 16.628 1.00 94.12 122 VAL A O 1
ATOM 933 N N . ALA A 1 123 ? -13.271 6.185 14.475 1.00 94.62 123 ALA A N 1
ATOM 934 C CA . ALA A 1 123 ? -11.953 5.609 14.728 1.00 94.62 123 ALA A CA 1
ATOM 935 C C . ALA A 1 123 ? -10.997 6.669 15.296 1.00 94.62 123 ALA A C 1
ATOM 937 O O . ALA A 1 123 ? -10.606 7.608 14.604 1.00 94.62 123 ALA A O 1
ATOM 938 N N . ARG A 1 124 ? -10.667 6.536 16.585 1.00 96.69 124 ARG A N 1
ATOM 939 C CA . ARG A 1 124 ? -9.730 7.396 17.318 1.00 96.69 124 ARG A CA 1
ATOM 940 C C . ARG A 1 124 ? -8.995 6.587 18.365 1.00 96.69 124 ARG A C 1
ATOM 942 O O . ARG A 1 124 ? -9.606 5.754 19.047 1.00 96.69 124 ARG A O 1
ATOM 949 N N . PHE A 1 125 ? -7.710 6.857 18.529 1.00 97.75 125 PHE A N 1
ATOM 950 C CA . PHE A 1 125 ? -6.926 6.213 19.566 1.00 97.75 125 PHE A CA 1
ATOM 951 C C . PHE A 1 125 ? -7.349 6.718 20.952 1.00 97.75 125 PHE A C 1
ATOM 953 O O . PHE A 1 125 ? -7.672 7.888 21.161 1.00 97.75 125 PHE A O 1
ATOM 960 N N . LEU A 1 126 ? -7.378 5.809 21.927 1.00 96.44 126 LEU A N 1
ATOM 961 C CA . LEU A 1 126 ? -7.739 6.120 23.315 1.00 96.44 126 LEU A CA 1
ATOM 962 C C . LEU A 1 126 ? -6.670 6.947 24.034 1.00 96.44 126 LEU A C 1
ATOM 964 O O . LEU A 1 126 ? -6.978 7.676 24.978 1.00 96.44 126 LEU A O 1
ATOM 968 N N . GLU A 1 127 ? -5.419 6.786 23.619 1.00 95.62 127 GLU A N 1
ATOM 969 C CA . GLU A 1 127 ? -4.240 7.383 24.234 1.00 95.62 127 GLU A CA 1
ATOM 970 C C . GLU A 1 127 ? -3.522 8.265 23.211 1.00 95.62 127 GLU A C 1
ATOM 972 O O . GLU A 1 127 ? -3.600 8.020 22.014 1.00 95.62 127 GLU A O 1
ATOM 977 N N . GLU A 1 128 ? -2.770 9.260 23.681 1.00 93.50 128 GLU A N 1
ATOM 978 C CA . GLU A 1 128 ? -1.976 10.149 22.812 1.00 93.50 128 GLU A CA 1
ATOM 979 C C . GLU A 1 128 ? -0.670 9.490 22.314 1.00 93.50 128 GLU A C 1
ATOM 981 O O . GLU A 1 128 ? 0.074 10.084 21.539 1.00 93.50 128 GLU A O 1
ATOM 986 N N . SER A 1 129 ? -0.347 8.282 22.792 1.00 93.00 129 SER A N 1
ATOM 987 C CA . SER A 1 129 ? 0.848 7.531 22.394 1.00 93.00 129 SER A CA 1
ATOM 988 C C . SER A 1 129 ? 0.600 6.026 22.442 1.00 93.00 129 SER A C 1
ATOM 990 O O . SER A 1 129 ? 0.009 5.535 23.409 1.00 93.00 129 SER A O 1
ATOM 992 N N . GLY A 1 130 ? 1.127 5.287 21.468 1.00 94.19 130 GLY A N 1
ATOM 993 C CA . GLY A 1 130 ? 1.079 3.824 21.467 1.00 94.19 130 GLY A CA 1
ATOM 994 C C . GLY A 1 130 ? 2.177 3.178 22.307 1.00 94.19 130 GLY A C 1
ATOM 995 O O . GLY A 1 130 ? 3.054 3.835 22.873 1.00 94.19 130 GLY A O 1
ATOM 996 N N . THR A 1 131 ? 2.135 1.853 22.378 1.00 97.50 131 THR A N 1
ATOM 997 C CA . THR A 1 131 ? 3.225 1.040 22.928 1.00 97.50 131 THR A CA 1
ATOM 998 C C . THR A 1 131 ? 4.001 0.400 21.793 1.00 97.50 131 THR A C 1
ATOM 1000 O O . THR A 1 131 ? 3.391 -0.062 20.835 1.00 97.50 131 THR A O 1
ATOM 1003 N N . TYR A 1 132 ? 5.321 0.315 21.920 1.00 98.00 132 TYR A N 1
ATOM 1004 C CA . TYR A 1 132 ? 6.170 -0.287 20.900 1.00 98.00 132 TYR A CA 1
ATOM 1005 C C . TYR A 1 132 ? 7.306 -1.102 21.514 1.00 98.00 132 TYR A C 1
ATOM 1007 O O . TYR A 1 132 ? 7.660 -0.928 22.688 1.00 98.00 132 TYR A O 1
ATOM 1015 N N . PHE A 1 133 ? 7.878 -1.996 20.716 1.00 97.94 133 PHE A N 1
ATOM 1016 C CA . PHE A 1 133 ? 9.122 -2.695 21.019 1.00 97.94 133 PHE A CA 1
ATOM 1017 C C . PHE A 1 133 ? 9.811 -3.152 19.730 1.00 97.94 133 PHE A C 1
ATOM 1019 O O . PHE A 1 133 ? 9.183 -3.228 18.680 1.00 97.94 133 PHE A O 1
ATOM 1026 N N . PHE A 1 134 ? 11.102 -3.465 19.842 1.00 98.12 134 PHE A N 1
ATOM 1027 C CA . PHE A 1 134 ? 11.879 -4.082 18.772 1.00 98.12 134 PHE A CA 1
ATOM 1028 C C . PHE A 1 134 ? 12.166 -5.545 19.098 1.00 98.12 134 PHE A C 1
ATOM 1030 O O . PHE A 1 134 ? 12.559 -5.855 20.233 1.00 98.12 134 PHE A O 1
ATOM 1037 N N . ASP A 1 135 ? 12.022 -6.424 18.114 1.00 97.19 135 ASP A N 1
ATOM 1038 C CA . ASP A 1 135 ? 12.428 -7.826 18.198 1.00 97.19 135 ASP A CA 1
ATOM 1039 C C . ASP A 1 135 ? 13.004 -8.350 16.867 1.00 97.19 135 ASP A C 1
ATOM 1041 O O . ASP A 1 135 ? 13.682 -7.603 16.165 1.00 97.19 135 ASP A O 1
ATOM 1045 N N . GLU A 1 136 ? 12.870 -9.652 16.588 1.00 95.38 136 GLU A N 1
ATOM 1046 C CA . GLU A 1 136 ? 13.411 -10.261 15.366 1.00 95.38 136 GLU A CA 1
ATOM 1047 C C . GLU A 1 136 ? 12.640 -9.879 14.099 1.00 95.38 136 GLU A C 1
ATOM 1049 O O . GLU A 1 136 ? 13.229 -9.959 13.023 1.00 95.38 136 GLU A O 1
ATOM 1054 N N . ASP A 1 137 ? 11.402 -9.401 14.245 1.00 94.06 137 ASP A N 1
ATOM 1055 C CA . ASP A 1 137 ? 10.530 -8.971 13.148 1.00 94.06 137 ASP A CA 1
ATOM 1056 C C . ASP A 1 137 ? 10.596 -7.445 12.924 1.00 94.06 137 ASP A C 1
ATOM 1058 O O . ASP A 1 137 ? 9.906 -6.910 12.067 1.00 94.06 137 ASP A O 1
ATOM 1062 N N . GLY A 1 138 ? 11.432 -6.729 13.687 1.00 97.00 138 GLY A N 1
ATOM 1063 C CA . GLY A 1 138 ? 11.612 -5.281 13.577 1.00 97.00 138 GLY A CA 1
ATOM 1064 C C . GLY A 1 138 ? 10.802 -4.490 14.605 1.00 97.00 138 GLY A C 1
ATOM 1065 O O . GLY A 1 138 ? 10.732 -4.858 15.783 1.00 97.00 138 GLY A O 1
ATOM 1066 N N . LEU A 1 139 ? 10.263 -3.341 14.196 1.00 98.25 139 LEU A N 1
ATOM 1067 C CA . LEU A 1 139 ? 9.405 -2.493 15.020 1.00 98.25 139 LEU A CA 1
ATOM 1068 C C . LEU A 1 139 ? 8.003 -3.095 15.098 1.00 98.25 139 LEU A C 1
ATOM 1070 O O . LEU A 1 139 ? 7.321 -3.211 14.093 1.00 98.25 139 LEU A O 1
ATOM 1074 N N . ASN A 1 140 ? 7.536 -3.369 16.311 1.00 98.19 140 ASN A N 1
ATOM 1075 C CA . ASN A 1 140 ? 6.138 -3.674 16.591 1.00 98.19 140 ASN A CA 1
ATOM 1076 C C . ASN A 1 140 ? 5.486 -2.432 17.210 1.00 98.19 140 ASN A C 1
ATOM 1078 O O . ASN A 1 140 ? 5.919 -2.001 18.286 1.00 98.19 140 ASN A O 1
ATOM 1082 N N . PHE A 1 141 ? 4.447 -1.873 16.583 1.00 98.38 141 PHE A N 1
ATOM 1083 C CA . PHE A 1 141 ? 3.743 -0.681 17.069 1.00 98.38 141 PHE A CA 1
ATOM 1084 C C . PHE A 1 141 ? 2.270 -0.995 17.349 1.00 98.38 141 PHE A C 1
ATOM 1086 O O . PHE A 1 141 ? 1.563 -1.523 16.499 1.00 98.38 141 PHE A O 1
ATOM 1093 N N . ILE A 1 142 ? 1.812 -0.709 18.569 1.00 98.44 142 ILE A N 1
ATOM 1094 C CA . ILE A 1 142 ? 0.501 -1.116 19.085 1.00 98.44 142 ILE A CA 1
ATOM 1095 C C . ILE A 1 142 ? -0.259 0.107 19.602 1.00 98.44 142 ILE A C 1
ATOM 1097 O O . ILE A 1 142 ? 0.267 0.888 20.405 1.00 98.44 142 ILE A O 1
ATOM 1101 N N . GLY A 1 143 ? -1.528 0.208 19.218 1.00 98.19 143 GLY A N 1
ATOM 1102 C CA . GLY A 1 143 ? -2.488 1.196 19.696 1.00 98.19 143 GLY A CA 1
ATOM 1103 C C . GLY A 1 143 ? -3.804 0.553 20.139 1.00 98.19 143 GLY A C 1
ATOM 1104 O O . GLY A 1 143 ? -4.033 -0.642 19.958 1.00 98.19 143 GLY A O 1
ATOM 1105 N N . TYR A 1 144 ? -4.672 1.359 20.750 1.00 98.12 144 TYR A N 1
ATOM 1106 C CA . TYR A 1 144 ? -6.009 0.929 21.160 1.00 98.12 144 TYR A CA 1
ATOM 1107 C C . TYR A 1 144 ? -7.046 1.977 20.775 1.00 98.12 144 TYR A C 1
ATOM 1109 O O . TYR A 1 144 ? -6.855 3.158 21.070 1.00 98.12 144 TYR A O 1
ATOM 1117 N N . VAL A 1 145 ? -8.154 1.537 20.190 1.00 97.31 145 VAL A N 1
ATOM 1118 C CA . VAL A 1 145 ? -9.377 2.332 20.004 1.00 97.31 145 VAL A CA 1
ATOM 1119 C C . VAL A 1 145 ? -10.415 1.956 21.061 1.00 97.31 145 VAL A C 1
ATOM 1121 O O . VAL A 1 145 ? -10.277 0.946 21.757 1.00 97.31 145 VAL A O 1
ATOM 1124 N N . ASP A 1 146 ? -11.463 2.767 21.217 1.00 94.88 146 ASP A N 1
ATOM 1125 C CA . ASP A 1 146 ? -12.606 2.349 22.032 1.00 94.88 146 ASP A CA 1
ATOM 1126 C C . ASP A 1 146 ? -13.200 1.060 21.428 1.00 94.88 146 ASP A C 1
ATOM 1128 O O . ASP A 1 146 ? -13.440 1.020 20.221 1.00 94.88 146 ASP A O 1
ATOM 1132 N N . PRO A 1 147 ? -13.478 0.006 22.217 1.00 92.50 147 PRO A N 1
ATOM 1133 C CA . PRO A 1 147 ? -14.121 -1.204 21.700 1.00 92.50 147 PRO A CA 1
ATOM 1134 C C . PRO A 1 147 ? -15.451 -0.956 20.971 1.00 92.50 147 PRO A C 1
ATOM 1136 O O . PRO A 1 147 ? -15.879 -1.774 20.168 1.00 92.50 147 PRO A O 1
ATOM 1139 N N . THR A 1 148 ? -16.130 0.161 21.247 1.00 89.81 148 THR A N 1
ATOM 1140 C CA . THR A 1 148 ? -17.341 0.582 20.521 1.00 89.81 148 THR A CA 1
ATOM 1141 C C . THR A 1 148 ? -17.063 1.219 19.156 1.00 89.81 148 THR A C 1
ATOM 1143 O O . THR A 1 148 ? -17.993 1.362 18.360 1.00 89.81 148 THR A O 1
ATOM 1146 N N . ALA A 1 149 ? -15.813 1.592 18.880 1.00 92.31 149 ALA A N 1
ATOM 1147 C CA . ALA A 1 149 ? -15.325 2.082 17.594 1.00 92.31 149 ALA A CA 1
ATOM 1148 C C . ALA A 1 149 ? -14.637 0.984 16.764 1.00 92.31 149 ALA A C 1
ATOM 1150 O O . ALA A 1 149 ? -14.566 1.124 15.548 1.00 92.31 149 ALA A O 1
ATOM 1151 N N . GLU A 1 150 ? -14.177 -0.114 17.383 1.00 92.50 150 GLU A N 1
ATOM 1152 C CA . GLU A 1 150 ? -13.511 -1.239 16.695 1.00 92.50 150 GLU A CA 1
ATOM 1153 C C . GLU A 1 150 ? -14.337 -1.751 15.507 1.00 92.50 150 GLU A C 1
ATOM 1155 O O . GLU A 1 150 ? -13.809 -1.899 14.407 1.00 92.50 150 GLU A O 1
ATOM 1160 N N . ASP A 1 151 ? -15.652 -1.904 15.695 1.00 89.44 151 ASP A N 1
ATOM 1161 C CA . ASP A 1 151 ? -16.568 -2.341 14.639 1.00 89.44 151 ASP A CA 1
ATOM 1162 C C . ASP A 1 151 ? -16.593 -1.391 13.436 1.00 89.44 151 ASP A C 1
ATOM 1164 O O . ASP A 1 151 ? -16.881 -1.859 12.343 1.00 89.44 151 ASP A O 1
ATOM 1168 N N . ALA A 1 152 ? -16.264 -0.105 13.590 1.00 92.25 152 ALA A N 1
ATOM 1169 C CA . ALA A 1 152 ? -16.200 0.862 12.495 1.00 92.25 152 ALA A CA 1
ATOM 1170 C C . ALA A 1 152 ? -14.820 0.946 11.818 1.00 92.25 152 ALA A C 1
ATOM 1172 O O . ALA A 1 152 ? -14.730 1.491 10.718 1.00 92.25 152 ALA A O 1
ATOM 1173 N N . VAL A 1 153 ? -13.759 0.417 12.436 1.00 94.19 153 VAL A N 1
ATOM 1174 C CA . VAL A 1 153 ? -12.408 0.435 11.856 1.00 94.19 153 VAL A CA 1
ATOM 1175 C C . VAL A 1 153 ? -12.383 -0.420 10.594 1.00 94.19 153 VAL A C 1
ATOM 1177 O O . VAL A 1 153 ? -12.713 -1.608 10.642 1.00 94.19 153 VAL A O 1
ATOM 1180 N N . ALA A 1 154 ? -11.994 0.191 9.482 1.00 93.12 154 ALA A N 1
ATOM 1181 C CA . ALA A 1 154 ? -11.853 -0.453 8.184 1.00 93.12 154 ALA A CA 1
ATOM 1182 C C . ALA A 1 154 ? -10.404 -0.846 7.896 1.00 93.12 154 ALA A C 1
ATOM 1184 O O . ALA A 1 154 ? -10.169 -1.889 7.299 1.00 93.12 154 ALA A O 1
ATOM 1185 N N . GLU A 1 155 ? -9.453 -0.026 8.336 1.00 94.50 155 GLU A N 1
ATOM 1186 C CA . GLU A 1 155 ? -8.064 -0.125 7.904 1.00 94.50 155 GLU A CA 1
ATOM 1187 C C . GLU A 1 155 ? -7.119 0.363 9.008 1.00 94.50 155 GLU A C 1
ATOM 1189 O O . GLU A 1 155 ? -7.439 1.283 9.772 1.00 94.50 155 GLU A O 1
ATOM 1194 N N . VAL A 1 156 ? -5.955 -0.276 9.090 1.00 96.88 156 VAL A N 1
ATOM 1195 C CA . VAL A 1 156 ? -4.830 0.111 9.943 1.00 96.88 156 VAL A CA 1
ATOM 1196 C C . VAL A 1 156 ? -3.600 0.113 9.052 1.00 96.88 156 VAL A C 1
ATOM 1198 O O . VAL A 1 156 ? -3.377 -0.868 8.349 1.00 96.88 156 VAL A O 1
ATOM 1201 N N . VAL A 1 157 ? -2.807 1.177 9.091 1.00 97.00 157 VAL A N 1
ATOM 1202 C CA . VAL A 1 157 ? -1.594 1.313 8.269 1.00 97.00 157 VAL A CA 1
ATOM 1203 C C . VAL A 1 157 ? -0.461 1.804 9.155 1.00 97.00 157 VAL A C 1
ATOM 1205 O O . VAL A 1 157 ? -0.680 2.657 10.019 1.00 97.00 157 VAL A O 1
ATOM 1208 N N . ILE A 1 158 ? 0.744 1.274 8.969 1.00 97.94 158 ILE A N 1
ATOM 1209 C CA . ILE A 1 158 ? 1.959 1.891 9.499 1.00 97.94 158 ILE A CA 1
ATOM 1210 C C . ILE A 1 158 ? 2.675 2.628 8.382 1.00 97.94 158 ILE A C 1
ATOM 1212 O O . ILE A 1 158 ? 3.078 2.021 7.402 1.00 97.94 158 ILE A O 1
ATOM 1216 N N . TYR A 1 159 ? 2.867 3.929 8.561 1.00 97.50 159 TYR A N 1
ATOM 1217 C CA . TYR A 1 159 ? 3.767 4.728 7.739 1.00 97.50 159 TYR A CA 1
ATOM 1218 C C . TYR A 1 159 ? 5.103 4.822 8.451 1.00 97.50 159 TYR A C 1
ATOM 1220 O O . TYR A 1 159 ? 5.141 5.060 9.660 1.00 97.50 159 TYR A O 1
ATOM 1228 N N . TYR A 1 160 ? 6.205 4.667 7.732 1.00 96.88 160 TYR A N 1
ATOM 1229 C CA . TYR A 1 160 ? 7.533 4.773 8.325 1.00 96.88 160 TYR A CA 1
ATOM 1230 C C . TYR A 1 160 ? 8.442 5.650 7.482 1.00 96.88 160 TYR A C 1
ATOM 1232 O O . TYR A 1 160 ? 8.421 5.658 6.251 1.00 96.88 160 TYR A O 1
ATOM 1240 N N . GLY A 1 161 ? 9.251 6.422 8.194 1.00 95.50 161 GLY A N 1
ATOM 1241 C CA . GLY A 1 161 ? 10.192 7.367 7.641 1.00 95.50 161 GLY A CA 1
ATOM 1242 C C . GLY A 1 161 ? 11.524 7.329 8.364 1.00 95.50 161 GLY A C 1
ATOM 1243 O O . GLY A 1 161 ? 11.626 6.945 9.531 1.00 95.50 161 GLY A O 1
ATOM 1244 N N . ALA A 1 162 ? 12.565 7.740 7.662 1.00 93.75 162 ALA A N 1
ATOM 1245 C CA . ALA A 1 162 ? 13.905 7.860 8.199 1.00 93.75 162 ALA A CA 1
ATOM 1246 C C . ALA A 1 162 ? 14.425 9.274 7.955 1.00 93.75 162 ALA A C 1
ATOM 1248 O O . ALA A 1 162 ? 14.157 9.883 6.919 1.00 93.75 162 ALA A O 1
ATOM 1249 N N . VAL A 1 163 ? 15.182 9.794 8.921 1.00 89.50 163 VAL A N 1
ATOM 1250 C CA . VAL A 1 163 ? 15.941 11.028 8.702 1.00 89.50 163 VAL A CA 1
ATOM 1251 C C . VAL A 1 163 ? 17.200 10.680 7.925 1.00 89.50 163 VAL A C 1
ATOM 1253 O O . VAL A 1 163 ? 18.021 9.889 8.407 1.00 89.50 163 VAL A O 1
ATOM 1256 N N . ASP A 1 164 ? 17.362 11.279 6.749 1.00 84.62 164 ASP A N 1
ATOM 1257 C CA . ASP A 1 164 ? 18.572 11.108 5.958 1.00 84.62 164 ASP A CA 1
ATOM 1258 C C . ASP A 1 164 ? 19.740 11.838 6.658 1.00 84.62 164 ASP A C 1
ATOM 1260 O O . ASP A 1 164 ? 19.679 13.045 6.921 1.00 84.62 164 ASP A O 1
ATOM 1264 N N . PRO A 1 165 ? 20.826 11.126 7.017 1.00 78.25 165 PRO A N 1
ATOM 1265 C CA . PRO A 1 165 ? 21.968 11.732 7.693 1.00 78.25 165 PRO A CA 1
ATOM 1266 C C . PRO A 1 165 ? 22.748 12.741 6.832 1.00 78.25 165 PRO A C 1
ATOM 1268 O O . PRO A 1 165 ? 23.599 13.454 7.380 1.00 78.25 165 PRO A O 1
ATOM 1271 N N . GLU A 1 166 ? 22.545 12.777 5.513 1.00 83.75 166 GLU A N 1
ATOM 1272 C CA . GLU A 1 166 ? 23.245 13.679 4.598 1.00 83.75 166 GLU A CA 1
ATOM 1273 C C . GLU A 1 166 ? 22.636 15.086 4.563 1.00 83.75 166 GLU A C 1
ATOM 1275 O O . GLU A 1 166 ? 23.392 16.067 4.516 1.00 83.75 166 GLU A O 1
ATOM 1280 N N . ASP A 1 167 ? 21.308 15.200 4.636 1.00 83.81 167 ASP A N 1
ATOM 1281 C CA . ASP A 1 167 ? 20.582 16.470 4.515 1.00 83.81 167 ASP A CA 1
ATOM 1282 C C . ASP A 1 167 ? 19.742 16.865 5.750 1.00 83.81 167 ASP A C 1
ATOM 1284 O O . ASP A 1 167 ? 19.330 18.024 5.832 1.00 83.81 167 ASP A O 1
ATOM 1288 N N . ASP A 1 168 ? 19.605 15.974 6.744 1.00 85.00 168 ASP A N 1
ATOM 1289 C CA . ASP A 1 168 ? 18.826 16.156 7.984 1.00 85.00 168 ASP A CA 1
ATOM 1290 C C . ASP A 1 168 ? 17.305 16.285 7.748 1.00 85.0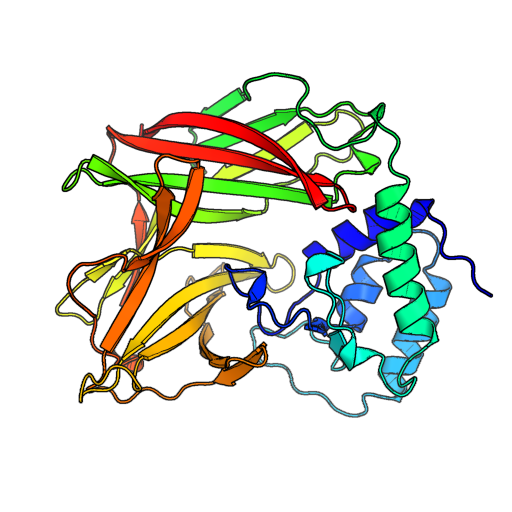0 168 ASP A C 1
ATOM 1292 O O . ASP A 1 168 ? 16.581 16.749 8.633 1.00 85.00 168 ASP A O 1
ATOM 1296 N N . ASN A 1 169 ? 16.809 15.872 6.574 1.00 88.25 169 ASN A N 1
ATOM 1297 C CA . ASN A 1 169 ? 15.384 15.850 6.246 1.00 88.25 169 ASN A CA 1
ATOM 1298 C C . ASN A 1 169 ? 14.749 14.501 6.602 1.00 88.25 169 ASN A C 1
ATOM 1300 O O . ASN A 1 169 ? 15.376 13.445 6.513 1.00 88.25 169 ASN A O 1
ATOM 1304 N N . LEU A 1 170 ? 13.473 14.543 6.989 1.00 90.81 170 LEU A N 1
ATOM 1305 C CA . LEU A 1 170 ? 12.638 13.357 7.139 1.00 90.81 170 LEU A CA 1
ATOM 1306 C C . LEU A 1 170 ? 12.054 12.970 5.783 1.00 90.81 170 LEU A C 1
ATOM 1308 O O . LEU A 1 170 ? 11.369 13.774 5.152 1.00 90.81 170 LEU A O 1
ATOM 1312 N N . TYR A 1 171 ? 12.245 11.710 5.412 1.00 93.31 171 TYR A N 1
ATOM 1313 C CA . TYR A 1 171 ? 11.551 11.095 4.293 1.00 93.31 171 TYR A CA 1
ATOM 1314 C C . TYR A 1 171 ? 10.720 9.925 4.796 1.00 93.31 171 TYR A C 1
ATOM 1316 O O . TYR A 1 171 ? 11.241 9.058 5.496 1.00 93.31 171 TYR A O 1
ATOM 1324 N N . PHE A 1 172 ? 9.445 9.881 4.425 1.00 95.88 172 PHE A N 1
ATOM 1325 C CA . PHE A 1 172 ? 8.647 8.665 4.491 1.00 95.88 172 PHE A CA 1
ATOM 1326 C C . PHE A 1 172 ? 9.059 7.749 3.337 1.00 95.88 172 PHE A C 1
ATOM 1328 O O . PHE A 1 172 ? 9.143 8.169 2.179 1.00 95.88 172 PHE A O 1
ATOM 1335 N N . ILE A 1 173 ? 9.356 6.501 3.681 1.00 95.62 173 ILE A N 1
ATOM 1336 C CA . ILE A 1 173 ? 10.015 5.516 2.812 1.00 95.62 173 ILE A CA 1
ATOM 1337 C C . ILE A 1 173 ? 9.146 4.276 2.578 1.00 95.62 173 ILE A C 1
ATOM 1339 O O . ILE A 1 173 ? 9.496 3.422 1.767 1.00 95.62 173 ILE A O 1
ATOM 1343 N N . GLY A 1 174 ? 8.003 4.180 3.247 1.00 97.12 174 GLY A N 1
ATOM 1344 C CA . GLY A 1 174 ? 7.007 3.181 2.916 1.00 97.12 174 GLY A CA 1
ATOM 1345 C C . GLY A 1 174 ? 5.799 3.180 3.835 1.00 97.12 174 GLY A C 1
ATOM 1346 O O . GLY A 1 174 ? 5.699 3.979 4.778 1.00 97.12 174 GLY A O 1
ATOM 1347 N N . GLU A 1 175 ? 4.893 2.272 3.509 1.00 97.44 175 GLU A N 1
ATOM 1348 C CA . GLU A 1 175 ? 3.705 1.924 4.264 1.00 97.44 175 GLU A CA 1
ATOM 1349 C C . GLU A 1 175 ? 3.447 0.413 4.216 1.00 97.44 175 GLU A C 1
ATOM 1351 O O . GLU A 1 175 ? 3.745 -0.258 3.227 1.00 97.44 175 GLU A O 1
ATOM 1356 N N . GLU A 1 176 ? 2.886 -0.115 5.304 1.00 95.75 176 GLU A N 1
ATOM 1357 C CA . GLU A 1 176 ? 2.465 -1.513 5.412 1.00 95.75 176 GLU A CA 1
ATOM 1358 C C . GLU A 1 176 ? 1.103 -1.617 6.103 1.00 95.75 176 GLU A C 1
ATOM 1360 O O . GLU A 1 176 ? 0.770 -0.842 7.009 1.00 95.75 176 GLU A O 1
ATOM 1365 N N . SER A 1 177 ? 0.319 -2.624 5.719 1.00 94.06 177 SER A N 1
ATOM 1366 C CA . SER A 1 177 ? -0.942 -2.933 6.395 1.00 94.06 177 SER A CA 1
ATOM 1367 C C . SER A 1 177 ? -0.709 -3.411 7.834 1.00 94.06 177 SER A C 1
ATOM 1369 O O . SER A 1 177 ? 0.075 -4.319 8.104 1.00 94.06 177 SER A O 1
ATOM 1371 N N . GLY A 1 178 ? -1.450 -2.828 8.771 1.00 95.19 178 GLY A N 1
ATOM 1372 C CA . GLY A 1 178 ? -1.598 -3.332 10.130 1.00 95.19 178 GLY A CA 1
ATOM 1373 C C . GLY A 1 178 ? -2.756 -4.323 10.258 1.00 95.19 178 GLY A C 1
ATOM 1374 O O . GLY A 1 178 ? -3.434 -4.673 9.295 1.00 95.19 178 GLY A O 1
ATOM 1375 N N . TRP A 1 179 ? -3.025 -4.759 11.485 1.00 93.62 179 TRP A N 1
ATOM 1376 C CA . TRP A 1 179 ? -4.127 -5.660 11.798 1.00 93.62 179 TRP A CA 1
ATOM 1377 C C . TRP A 1 179 ? -4.977 -5.170 12.972 1.00 93.62 179 TRP A C 1
ATOM 1379 O O . TRP A 1 179 ? -4.525 -4.471 13.884 1.00 93.62 179 TRP A O 1
ATOM 1389 N N . ILE A 1 180 ? -6.235 -5.608 12.954 1.00 94.19 180 ILE A N 1
ATOM 1390 C CA . ILE A 1 180 ? -7.246 -5.391 13.991 1.00 94.19 180 ILE A CA 1
ATOM 1391 C C . ILE A 1 180 ? -7.399 -6.712 14.753 1.00 94.19 180 ILE A C 1
ATOM 1393 O O . ILE A 1 180 ? -7.562 -7.763 14.135 1.00 94.19 180 ILE A O 1
ATOM 1397 N N . ALA A 1 181 ? -7.360 -6.699 16.088 1.00 93.50 181 ALA A N 1
ATOM 1398 C CA . ALA A 1 181 ? -7.487 -7.934 16.868 1.00 93.50 181 ALA A CA 1
ATOM 1399 C C . ALA A 1 181 ? -8.849 -8.631 16.690 1.00 93.50 181 ALA A C 1
ATOM 1401 O O . ALA A 1 181 ? -8.914 -9.863 16.717 1.00 93.50 181 ALA A O 1
ATOM 1402 N N . GLY A 1 182 ? -9.935 -7.865 16.532 1.00 87.88 182 GLY A N 1
ATOM 1403 C CA . GLY A 1 182 ? -11.279 -8.389 16.278 1.00 87.88 182 GLY A CA 1
ATOM 1404 C C . GLY A 1 182 ? -11.877 -9.166 17.456 1.00 87.88 182 GLY A C 1
ATOM 1405 O O . GLY A 1 182 ? -12.823 -9.936 17.284 1.00 87.88 182 GLY A O 1
ATOM 1406 N N . ASP A 1 183 ? -11.315 -9.018 18.658 1.00 91.12 183 ASP A N 1
ATOM 1407 C CA . ASP A 1 183 ? -11.726 -9.734 19.870 1.00 91.12 183 ASP A CA 1
ATOM 1408 C C . ASP A 1 183 ? -12.501 -8.850 20.865 1.00 91.12 183 ASP A C 1
ATOM 1410 O O . ASP A 1 183 ? -12.831 -9.296 21.973 1.00 91.12 183 ASP A O 1
ATOM 1414 N N . GLY A 1 184 ? -12.833 -7.617 20.464 1.00 90.81 184 GLY A N 1
ATOM 1415 C CA . GLY A 1 184 ? -13.531 -6.634 21.289 1.00 90.81 184 GLY A CA 1
ATOM 1416 C C . GLY A 1 184 ? -12.614 -5.907 22.275 1.00 90.81 184 GLY A C 1
ATOM 1417 O O . GLY A 1 184 ? -13.107 -5.279 23.218 1.00 90.81 184 GLY A O 1
ATOM 1418 N N . SER A 1 185 ? -11.291 -6.047 22.141 1.00 94.75 185 SER A N 1
ATOM 1419 C CA . SER A 1 185 ? -10.317 -5.310 22.950 1.00 94.75 185 SER A CA 1
ATOM 1420 C C . SER A 1 185 ? -10.008 -3.916 22.407 1.00 94.75 185 SER A C 1
ATOM 1422 O O . SER A 1 185 ? -9.432 -3.116 23.148 1.00 94.75 185 SER A O 1
ATOM 1424 N N . GLY A 1 186 ? -10.369 -3.627 21.152 1.00 95.31 186 GLY A N 1
ATOM 1425 C CA . GLY A 1 186 ? -9.941 -2.430 20.432 1.00 95.31 186 GLY A CA 1
ATOM 1426 C C . GLY A 1 186 ? -8.446 -2.404 20.096 1.00 95.31 186 GLY A C 1
ATOM 1427 O O . GLY A 1 186 ? -7.936 -1.338 19.765 1.00 95.31 186 GLY A O 1
ATOM 1428 N N . LEU A 1 187 ? -7.721 -3.524 20.225 1.00 97.38 187 LEU A N 1
ATOM 1429 C CA . LEU A 1 187 ? -6.288 -3.592 19.928 1.00 97.38 187 LEU A CA 1
ATOM 1430 C C . LEU A 1 187 ? -6.042 -3.522 18.420 1.00 97.38 187 LEU A C 1
ATOM 1432 O O . LEU A 1 187 ? -6.563 -4.342 17.661 1.00 97.38 187 LEU A O 1
ATOM 1436 N N . LEU A 1 188 ? -5.179 -2.587 18.030 1.00 97.69 188 LEU A N 1
ATOM 1437 C CA . LEU A 1 188 ? -4.654 -2.418 16.678 1.00 97.69 188 LEU A CA 1
ATOM 1438 C C . LEU A 1 188 ? -3.133 -2.505 16.728 1.00 97.69 188 LEU A C 1
ATOM 1440 O O . LEU A 1 188 ? -2.521 -2.033 17.694 1.00 97.69 188 LEU A O 1
ATOM 1444 N N . ALA A 1 189 ? -2.513 -3.076 15.706 1.00 97.38 189 ALA A N 1
ATOM 1445 C CA . ALA A 1 189 ? -1.063 -3.137 15.646 1.00 97.38 189 ALA A CA 1
ATOM 1446 C C . ALA A 1 189 ? -0.546 -3.245 14.214 1.00 97.38 189 ALA A C 1
ATOM 1448 O O . ALA A 1 189 ? -1.289 -3.590 13.303 1.00 97.38 189 ALA A O 1
ATOM 1449 N N . ALA A 1 190 ? 0.728 -2.925 14.035 1.00 97.69 190 ALA A N 1
ATOM 1450 C CA . ALA A 1 190 ? 1.444 -3.070 12.780 1.00 97.69 190 ALA A CA 1
ATOM 1451 C C . ALA A 1 190 ? 2.916 -3.397 13.057 1.00 97.69 190 ALA A C 1
ATOM 1453 O O . ALA A 1 190 ? 3.427 -3.133 14.156 1.00 97.69 190 ALA A O 1
ATOM 1454 N N . ILE A 1 191 ? 3.577 -3.989 12.068 1.00 97.12 191 ILE A N 1
ATOM 1455 C CA . ILE A 1 191 ? 4.993 -4.348 12.114 1.00 97.12 191 ILE A CA 1
ATOM 1456 C C . ILE A 1 191 ? 5.697 -3.641 10.958 1.00 97.12 191 ILE A C 1
ATOM 1458 O O . ILE A 1 191 ? 5.097 -3.442 9.912 1.00 97.12 191 ILE A O 1
ATOM 1462 N N . TYR A 1 192 ? 6.945 -3.244 11.180 1.00 97.56 192 TYR A N 1
ATOM 1463 C CA . TYR A 1 192 ? 7.851 -2.783 10.136 1.00 97.56 192 TYR A CA 1
ATOM 1464 C C . TYR A 1 192 ? 9.229 -3.403 10.371 1.00 97.56 192 TYR A C 1
ATOM 1466 O O . TYR A 1 192 ? 9.821 -3.230 11.444 1.00 97.56 192 TYR A O 1
ATOM 1474 N N . ASP A 1 193 ? 9.758 -4.102 9.371 1.00 96.00 193 ASP A N 1
ATOM 1475 C CA . ASP A 1 193 ? 10.976 -4.914 9.480 1.00 96.00 193 ASP A CA 1
ATOM 1476 C C . ASP A 1 193 ? 12.290 -4.108 9.515 1.00 96.00 193 ASP A C 1
ATOM 1478 O O . ASP A 1 193 ? 13.378 -4.670 9.685 1.00 96.00 193 ASP A O 1
ATOM 1482 N N . LEU A 1 194 ? 12.189 -2.777 9.435 1.00 96.81 194 LEU A N 1
ATOM 1483 C CA . LEU A 1 194 ? 13.307 -1.834 9.403 1.00 96.81 194 LEU A CA 1
ATOM 1484 C C . LEU A 1 194 ? 14.132 -1.905 8.117 1.00 96.81 194 LEU A C 1
ATOM 1486 O O . LEU A 1 194 ? 15.336 -1.629 8.162 1.00 96.81 194 LEU A O 1
ATOM 1490 N N . THR A 1 195 ? 13.521 -2.258 6.989 1.00 95.12 195 THR A N 1
ATOM 1491 C CA . THR A 1 195 ? 14.171 -2.233 5.678 1.00 95.12 195 THR A CA 1
ATOM 1492 C C . THR A 1 195 ? 13.657 -1.127 4.762 1.00 95.12 195 THR A C 1
ATOM 1494 O O . THR A 1 195 ? 12.519 -0.684 4.824 1.00 95.12 195 THR A O 1
ATOM 1497 N N . ILE A 1 196 ? 14.537 -0.666 3.879 1.00 93.94 196 ILE A N 1
ATOM 1498 C CA . ILE A 1 196 ? 14.213 0.283 2.817 1.00 93.94 196 ILE A CA 1
ATOM 1499 C C . ILE A 1 196 ? 14.555 -0.334 1.465 1.00 93.94 196 ILE A C 1
ATOM 1501 O O . ILE A 1 196 ? 15.596 -0.983 1.321 1.00 93.94 196 ILE A O 1
ATOM 1505 N N . LEU A 1 197 ? 13.701 -0.116 0.466 1.00 95.44 197 LEU A N 1
ATOM 1506 C CA . LEU A 1 197 ? 13.997 -0.510 -0.905 1.00 95.44 197 LEU A CA 1
ATOM 1507 C C . LEU A 1 197 ? 15.018 0.446 -1.530 1.00 95.44 197 LEU A C 1
ATOM 1509 O O . LEU A 1 197 ? 14.836 1.666 -1.559 1.00 95.44 197 LEU A O 1
ATOM 1513 N N . THR A 1 198 ? 16.069 -0.133 -2.099 1.00 95.00 198 THR A N 1
ATOM 1514 C CA . THR A 1 198 ? 16.996 0.533 -3.009 1.00 95.00 198 THR A CA 1
ATOM 1515 C C . THR A 1 198 ? 16.877 -0.060 -4.409 1.00 95.00 198 THR A C 1
ATOM 1517 O O . THR A 1 198 ? 16.705 -1.270 -4.592 1.00 95.00 198 THR A O 1
ATOM 1520 N N . ILE A 1 199 ? 16.968 0.810 -5.414 1.00 96.56 199 ILE A N 1
ATOM 1521 C CA . ILE A 1 199 ? 17.001 0.441 -6.832 1.00 96.56 199 ILE A CA 1
ATOM 1522 C C . ILE A 1 199 ? 18.343 0.899 -7.398 1.00 96.56 199 ILE A C 1
ATOM 1524 O O . ILE A 1 199 ? 18.759 2.037 -7.168 1.00 96.56 199 ILE A O 1
ATOM 1528 N N . SER A 1 200 ? 19.035 0.027 -8.130 1.00 96.62 200 SER A N 1
ATOM 1529 C CA . SER A 1 200 ? 20.310 0.341 -8.779 1.00 96.62 200 SER A CA 1
ATOM 1530 C C . SER A 1 200 ? 20.319 -0.051 -10.249 1.00 96.62 200 SER A C 1
ATOM 1532 O O . SER A 1 200 ? 19.798 -1.095 -10.619 1.00 96.62 200 SER A O 1
ATOM 1534 N N . ASP A 1 201 ? 20.980 0.751 -11.081 1.00 96.38 201 ASP A N 1
ATOM 1535 C CA . ASP A 1 201 ? 21.287 0.433 -12.485 1.00 96.38 201 ASP A CA 1
ATOM 1536 C C . ASP A 1 201 ? 22.723 -0.101 -12.684 1.00 96.38 201 ASP A C 1
ATOM 1538 O O . ASP A 1 201 ? 23.237 -0.181 -13.805 1.00 96.38 201 ASP A O 1
ATOM 1542 N N . GLY A 1 202 ? 23.408 -0.428 -11.582 1.00 95.69 202 GLY A N 1
ATOM 1543 C CA . GLY A 1 202 ? 24.807 -0.855 -11.553 1.00 95.69 202 GLY A CA 1
ATOM 1544 C C . GLY A 1 202 ? 25.836 0.284 -11.604 1.00 95.69 202 GLY A C 1
ATOM 1545 O O . GLY A 1 202 ? 27.039 0.017 -11.473 1.00 95.69 202 GLY A O 1
ATOM 1546 N N . TYR A 1 203 ? 25.402 1.535 -11.773 1.00 94.38 203 TYR A N 1
ATOM 1547 C CA . TYR A 1 203 ? 26.235 2.738 -11.689 1.00 94.38 203 TYR A CA 1
ATOM 1548 C C . TYR A 1 203 ? 25.877 3.580 -10.471 1.00 94.38 203 TYR A C 1
ATOM 1550 O O . TYR A 1 203 ? 26.773 3.941 -9.703 1.00 94.38 203 TYR A O 1
ATOM 1558 N N . ASP A 1 204 ? 24.587 3.838 -10.310 1.00 95.62 204 ASP A N 1
ATOM 1559 C CA . ASP A 1 204 ? 23.992 4.662 -9.274 1.00 95.62 204 ASP A CA 1
ATOM 1560 C C . ASP A 1 204 ? 22.916 3.851 -8.522 1.00 95.62 204 ASP A C 1
ATOM 1562 O O . ASP A 1 204 ? 22.482 2.773 -8.951 1.00 95.62 204 ASP A O 1
ATOM 1566 N N . THR A 1 205 ? 22.535 4.334 -7.342 1.00 94.56 205 THR A N 1
ATOM 1567 C CA . THR A 1 205 ? 21.543 3.703 -6.462 1.00 94.56 205 THR A CA 1
ATOM 1568 C C . THR A 1 205 ? 20.669 4.794 -5.859 1.00 94.56 205 THR A C 1
ATOM 1570 O O . THR A 1 205 ? 21.186 5.841 -5.473 1.00 94.56 205 THR A O 1
ATOM 1573 N N . SER A 1 206 ? 19.363 4.553 -5.777 1.00 94.69 206 SER A N 1
ATOM 1574 C CA . SER A 1 206 ? 18.384 5.490 -5.220 1.00 94.69 206 SER A CA 1
ATOM 1575 C C . SER A 1 206 ? 17.425 4.764 -4.279 1.00 94.69 206 SER A C 1
ATOM 1577 O O . SER A 1 206 ? 17.128 3.583 -4.484 1.00 94.69 206 SER A O 1
ATOM 1579 N N . TYR A 1 207 ? 16.973 5.466 -3.239 1.00 93.31 207 TYR A N 1
ATOM 1580 C CA . TYR A 1 207 ? 15.938 4.978 -2.333 1.00 93.31 207 TYR A CA 1
ATOM 1581 C C . TYR A 1 207 ? 14.566 5.080 -2.984 1.00 93.31 207 TYR A C 1
ATOM 1583 O O . TYR A 1 207 ? 14.313 5.984 -3.779 1.00 93.31 207 TYR A O 1
ATOM 1591 N N . ALA A 1 208 ? 13.674 4.172 -2.616 1.00 95.94 208 ALA A N 1
ATOM 1592 C CA . ALA A 1 208 ? 12.331 4.122 -3.154 1.00 95.94 208 ALA A CA 1
ATOM 1593 C C . ALA A 1 208 ? 11.308 3.944 -2.034 1.00 95.94 208 ALA A C 1
ATOM 1595 O O . ALA A 1 208 ? 11.513 3.139 -1.125 1.00 95.94 208 ALA A O 1
ATOM 1596 N N . TYR A 1 209 ? 10.200 4.676 -2.132 1.00 97.38 209 TYR A N 1
ATOM 1597 C CA . TYR A 1 209 ? 9.020 4.415 -1.325 1.00 97.38 209 TYR A CA 1
ATOM 1598 C C . TYR A 1 209 ? 8.449 3.037 -1.647 1.00 97.38 209 TYR A C 1
ATOM 1600 O O . TYR A 1 209 ? 8.433 2.630 -2.810 1.00 97.38 209 TYR A O 1
ATOM 1608 N N . THR A 1 210 ? 7.935 2.353 -0.632 1.00 96.88 210 THR A N 1
ATOM 1609 C CA . THR A 1 210 ? 7.280 1.053 -0.789 1.00 96.88 210 THR A CA 1
ATOM 1610 C C . THR A 1 210 ? 5.907 1.056 -0.144 1.00 96.88 210 THR A C 1
ATOM 1612 O O . THR A 1 210 ? 5.813 1.206 1.064 1.00 96.88 210 THR A O 1
ATOM 1615 N N . ASP A 1 211 ? 4.860 0.873 -0.942 1.00 96.69 211 ASP A N 1
ATOM 1616 C CA . ASP A 1 211 ? 3.582 0.355 -0.446 1.00 96.69 211 ASP A CA 1
ATOM 1617 C C . ASP A 1 211 ? 3.675 -1.169 -0.497 1.00 96.69 211 ASP A C 1
ATOM 1619 O O . ASP A 1 211 ? 3.788 -1.748 -1.586 1.00 96.69 211 ASP A O 1
ATOM 1623 N N . PHE A 1 212 ? 3.767 -1.801 0.674 1.00 95.00 212 PHE A N 1
ATOM 1624 C CA . PHE A 1 212 ? 3.952 -3.240 0.801 1.00 95.00 212 PHE A CA 1
ATOM 1625 C C . PHE A 1 212 ? 2.696 -3.939 1.317 1.00 95.00 212 PHE A C 1
ATOM 1627 O O . PHE A 1 212 ? 2.099 -3.593 2.340 1.00 95.00 212 PHE A O 1
ATOM 1634 N N . TYR A 1 213 ? 2.366 -5.027 0.628 1.00 90.00 213 TYR A N 1
ATOM 1635 C CA . TYR A 1 213 ? 1.292 -5.928 0.996 1.00 90.00 213 TYR A CA 1
ATOM 1636 C C . TYR A 1 213 ? 1.731 -7.387 0.854 1.00 90.00 213 TYR A C 1
ATOM 1638 O O . TYR A 1 213 ? 2.302 -7.796 -0.161 1.00 90.00 213 TYR A O 1
ATOM 1646 N N . TYR A 1 214 ? 1.410 -8.202 1.858 1.00 91.50 214 TYR A N 1
ATOM 1647 C CA . TYR A 1 214 ? 1.582 -9.650 1.796 1.00 91.50 214 TYR A CA 1
ATOM 1648 C C . TYR A 1 214 ? 0.266 -10.333 1.412 1.00 91.50 214 TYR A C 1
ATOM 1650 O O . TYR A 1 214 ? -0.705 -10.320 2.169 1.00 91.50 214 TYR A O 1
ATOM 1658 N N . ASP A 1 215 ? 0.246 -10.980 0.247 1.00 89.62 215 ASP A N 1
ATOM 1659 C CA . ASP A 1 215 ? -0.847 -11.862 -0.153 1.00 89.62 215 ASP A CA 1
ATOM 1660 C C . ASP A 1 215 ? -0.622 -13.255 0.450 1.00 89.62 215 ASP A C 1
ATOM 1662 O O . ASP A 1 215 ? 0.102 -14.082 -0.110 1.00 89.62 215 ASP A O 1
ATOM 1666 N N . GLU A 1 216 ? -1.261 -13.531 1.591 1.00 87.06 216 GLU A N 1
ATOM 1667 C CA . GLU A 1 216 ? -1.177 -14.835 2.267 1.00 87.06 216 GLU A CA 1
ATOM 1668 C C . GLU A 1 216 ? -1.718 -16.000 1.416 1.00 87.06 216 GLU A C 1
ATOM 1670 O O . GLU A 1 216 ? -1.336 -17.157 1.616 1.00 87.06 216 GLU A O 1
ATOM 1675 N N . VAL A 1 217 ? -2.650 -15.727 0.495 1.00 84.56 217 VAL A N 1
ATOM 1676 C CA . VAL A 1 217 ? -3.336 -16.759 -0.296 1.00 84.56 217 VAL A CA 1
ATOM 1677 C C . VAL A 1 217 ? -2.429 -17.264 -1.410 1.00 84.56 217 VAL A C 1
ATOM 1679 O O . VAL A 1 217 ? -2.338 -18.476 -1.628 1.00 84.56 217 VAL A O 1
ATOM 1682 N N . GLU A 1 218 ? -1.774 -16.341 -2.109 1.00 87.00 218 GLU A N 1
ATOM 1683 C CA . GLU A 1 218 ? -0.833 -16.646 -3.190 1.00 87.00 218 GLU A CA 1
ATOM 1684 C C . GLU A 1 218 ? 0.620 -16.789 -2.692 1.00 87.00 218 GLU A C 1
ATOM 1686 O O . GLU A 1 218 ? 1.479 -17.228 -3.455 1.00 87.00 218 GLU A O 1
ATOM 1691 N N . ASP A 1 219 ? 0.883 -16.487 -1.414 1.00 91.38 219 ASP A N 1
ATOM 1692 C CA . ASP A 1 219 ? 2.211 -16.450 -0.780 1.00 91.38 219 ASP A CA 1
ATOM 1693 C C . ASP A 1 219 ? 3.179 -15.486 -1.495 1.00 91.38 219 ASP A C 1
ATOM 1695 O O . ASP A 1 219 ? 4.321 -15.828 -1.824 1.00 91.38 219 ASP A O 1
ATOM 1699 N N . LEU A 1 220 ? 2.696 -14.269 -1.773 1.00 93.62 220 LEU A N 1
ATOM 1700 C CA . LEU A 1 220 ? 3.413 -13.243 -2.535 1.00 93.62 220 LEU A CA 1
ATOM 1701 C C . LEU A 1 220 ? 3.642 -11.976 -1.717 1.00 93.62 220 LEU A C 1
ATOM 1703 O O . LEU A 1 220 ? 2.729 -11.458 -1.084 1.00 93.62 220 LEU A O 1
ATOM 1707 N N . LEU A 1 221 ? 4.853 -11.439 -1.815 1.00 94.12 221 LEU A N 1
ATOM 1708 C CA . LEU A 1 221 ? 5.193 -10.090 -1.380 1.00 94.12 221 LEU A CA 1
ATOM 1709 C C . LEU A 1 221 ? 4.937 -9.145 -2.559 1.00 94.12 221 LEU A C 1
ATOM 1711 O O . LEU A 1 221 ? 5.558 -9.303 -3.617 1.00 94.12 221 LEU A O 1
ATOM 1715 N N . LEU A 1 222 ? 4.003 -8.213 -2.402 1.00 94.38 222 LEU A N 1
ATOM 1716 C CA . LEU A 1 222 ? 3.623 -7.238 -3.419 1.00 94.38 222 LEU A CA 1
ATOM 1717 C C . LEU A 1 222 ? 4.132 -5.860 -3.008 1.00 94.38 222 LEU A C 1
ATOM 1719 O O . LEU A 1 222 ? 3.972 -5.463 -1.857 1.00 94.38 222 LEU A O 1
ATOM 1723 N N . PHE A 1 223 ? 4.739 -5.153 -3.955 1.00 95.50 223 PHE A N 1
ATOM 1724 C CA . PHE A 1 223 ? 5.250 -3.806 -3.747 1.00 95.50 223 PHE A CA 1
ATOM 1725 C C . PHE A 1 223 ? 4.793 -2.905 -4.882 1.00 95.50 223 PHE A C 1
ATOM 1727 O O . PHE A 1 223 ? 5.077 -3.203 -6.048 1.00 95.50 223 PHE A O 1
ATOM 1734 N N . ASP A 1 224 ? 4.167 -1.786 -4.540 1.00 96.75 224 ASP A N 1
ATOM 1735 C CA . ASP A 1 224 ? 3.922 -0.699 -5.477 1.00 96.75 224 ASP A CA 1
ATOM 1736 C C . ASP A 1 224 ? 4.850 0.478 -5.146 1.00 96.75 224 ASP A C 1
ATOM 1738 O O . ASP A 1 224 ? 4.910 0.988 -4.026 1.00 96.75 224 ASP A O 1
ATOM 1742 N N . VAL A 1 225 ? 5.638 0.882 -6.143 1.00 96.94 225 VAL A N 1
ATOM 1743 C CA . VAL A 1 225 ? 6.724 1.854 -5.997 1.00 96.94 225 VAL A CA 1
ATOM 1744 C C . VAL A 1 225 ? 6.474 3.025 -6.947 1.00 96.94 225 VAL A C 1
ATOM 1746 O O . VAL A 1 225 ? 6.525 2.844 -8.171 1.00 96.94 225 VAL A O 1
ATOM 1749 N N . PRO A 1 226 ? 6.224 4.236 -6.431 1.00 95.75 226 PRO A N 1
ATOM 1750 C CA . PRO A 1 226 ? 6.002 5.411 -7.253 1.00 95.75 226 PRO A CA 1
ATOM 1751 C C . PRO A 1 226 ? 7.338 5.939 -7.774 1.00 95.75 226 PRO A C 1
ATOM 1753 O O . PRO A 1 226 ? 8.353 5.942 -7.074 1.00 95.75 226 PRO A O 1
ATOM 1756 N N . MET A 1 227 ? 7.348 6.384 -9.026 1.00 94.88 227 MET A N 1
ATOM 1757 C CA . MET A 1 227 ? 8.540 6.946 -9.652 1.00 94.88 227 MET A CA 1
ATOM 1758 C C . MET A 1 227 ? 8.186 7.838 -10.836 1.00 94.88 227 MET A C 1
ATOM 1760 O O . MET A 1 227 ? 7.075 7.800 -11.358 1.00 94.88 227 MET A O 1
ATOM 1764 N N . THR A 1 228 ? 9.158 8.598 -11.321 1.00 93.50 228 THR A N 1
ATOM 1765 C CA . THR A 1 228 ? 9.035 9.370 -12.562 1.00 93.50 228 THR A CA 1
ATOM 1766 C C . THR A 1 228 ? 9.911 8.751 -13.643 1.00 93.50 228 THR A C 1
ATOM 1768 O O . THR A 1 228 ? 11.055 8.393 -13.381 1.00 93.50 228 THR A O 1
ATOM 1771 N N . TYR A 1 229 ? 9.417 8.655 -14.878 1.00 93.50 229 TYR A N 1
ATOM 1772 C CA . TYR A 1 229 ? 10.230 8.338 -16.055 1.00 93.50 229 TYR A CA 1
ATOM 1773 C C . TYR A 1 229 ? 10.457 9.572 -16.912 1.00 93.50 229 TYR A C 1
ATOM 1775 O O . TYR A 1 229 ? 9.522 10.319 -17.178 1.00 93.50 229 TYR A O 1
ATOM 1783 N N . GLY A 1 230 ? 11.679 9.732 -17.412 1.00 92.62 230 GLY A N 1
ATOM 1784 C CA . GLY A 1 230 ? 12.065 10.755 -18.374 1.00 92.62 230 GLY A CA 1
ATOM 1785 C C . GLY A 1 230 ? 12.732 10.143 -19.601 1.00 92.62 230 GLY A C 1
ATOM 1786 O O . GLY A 1 230 ? 13.619 9.296 -19.504 1.00 92.62 230 GLY A O 1
ATOM 1787 N N . SER A 1 231 ? 12.345 10.600 -20.792 1.00 90.12 231 SER A N 1
ATOM 1788 C CA . SER A 1 231 ? 13.003 10.155 -22.029 1.00 90.12 231 SER A CA 1
ATOM 1789 C C . SER A 1 231 ? 14.478 10.590 -22.096 1.00 90.12 231 SER A C 1
ATOM 1791 O O . SER A 1 231 ? 14.851 11.623 -21.542 1.00 90.12 231 SER A O 1
ATOM 1793 N N . ALA A 1 232 ? 15.302 9.892 -22.886 1.00 87.06 232 ALA A N 1
ATOM 1794 C CA . ALA A 1 232 ? 16.727 10.213 -23.083 1.00 87.06 232 ALA A CA 1
ATOM 1795 C C . ALA A 1 232 ? 16.997 11.670 -23.529 1.00 87.06 232 ALA A C 1
ATOM 1797 O O . ALA A 1 232 ? 18.087 12.214 -23.341 1.00 87.06 232 ALA A O 1
ATOM 1798 N N . GLY A 1 233 ? 16.007 12.311 -24.163 1.00 80.62 233 GLY A N 1
ATOM 1799 C CA . GLY A 1 233 ? 16.084 13.696 -24.627 1.00 80.62 233 GLY A CA 1
ATOM 1800 C C . GLY A 1 233 ? 15.800 14.758 -23.558 1.00 80.62 233 GLY A C 1
ATOM 1801 O O . GLY A 1 233 ? 16.072 15.927 -23.833 1.00 80.62 233 GLY A O 1
ATOM 1802 N N . LEU A 1 234 ? 15.264 14.366 -22.393 1.00 74.50 234 LEU A N 1
ATOM 1803 C CA . LEU A 1 234 ? 14.937 15.206 -21.230 1.00 74.50 234 LEU A CA 1
ATOM 1804 C C . LEU A 1 234 ? 14.264 16.543 -21.591 1.00 74.50 234 LEU A C 1
ATOM 1806 O O . LEU A 1 234 ? 14.810 17.625 -21.370 1.00 74.50 234 LEU A O 1
ATOM 1810 N N . THR A 1 235 ? 13.067 16.479 -22.173 1.00 70.12 235 THR A N 1
ATOM 1811 C CA . THR A 1 235 ? 12.192 17.654 -22.349 1.00 70.12 235 THR A CA 1
ATOM 1812 C C . THR A 1 235 ? 11.079 17.647 -21.301 1.00 70.12 235 THR A C 1
ATOM 1814 O O . THR A 1 235 ? 10.634 16.568 -20.935 1.00 70.12 235 THR A O 1
ATOM 1817 N N . ASP A 1 236 ? 10.576 18.802 -20.857 1.00 62.16 236 ASP A N 1
ATOM 1818 C CA . ASP A 1 236 ? 9.519 18.863 -19.821 1.00 62.16 236 ASP A CA 1
ATOM 1819 C C . ASP A 1 236 ? 8.264 18.041 -20.187 1.00 62.16 236 ASP A C 1
ATOM 1821 O O . ASP A 1 236 ? 7.695 17.373 -19.335 1.00 62.16 236 ASP A O 1
ATOM 1825 N N . ASP A 1 237 ? 7.898 17.980 -21.473 1.00 63.47 237 ASP A N 1
ATOM 1826 C CA . ASP A 1 237 ? 6.791 17.142 -21.978 1.00 63.47 237 ASP A CA 1
ATOM 1827 C C . ASP A 1 237 ? 7.122 15.628 -22.024 1.00 63.47 237 ASP A C 1
ATOM 1829 O O . ASP A 1 237 ? 6.376 14.846 -22.612 1.00 63.47 237 ASP A O 1
ATOM 1833 N N . SER A 1 238 ? 8.281 15.208 -21.506 1.00 74.19 238 SER A N 1
ATOM 1834 C CA . SER A 1 238 ? 8.761 13.819 -21.558 1.00 74.19 238 SER A CA 1
ATOM 1835 C C . SER A 1 238 ? 8.861 13.133 -20.203 1.00 74.19 238 SER A C 1
ATOM 1837 O O . SER A 1 238 ? 9.363 12.010 -20.164 1.00 74.19 238 SER A O 1
ATOM 1839 N N . TYR A 1 239 ? 8.392 13.796 -19.143 1.00 87.69 239 TYR A N 1
ATOM 1840 C CA . TYR A 1 239 ? 8.233 13.178 -17.835 1.00 87.69 239 TYR A CA 1
ATOM 1841 C C . TYR A 1 239 ? 6.841 12.570 -17.709 1.00 87.69 239 TYR A C 1
ATOM 1843 O O . TYR A 1 239 ? 5.846 13.202 -18.070 1.00 87.69 239 TYR A O 1
ATOM 1851 N N . ILE A 1 240 ? 6.783 11.334 -17.231 1.00 89.25 240 ILE A N 1
ATOM 1852 C CA . ILE A 1 240 ? 5.539 10.625 -16.938 1.00 89.25 240 ILE A CA 1
ATOM 1853 C C . ILE A 1 240 ? 5.662 9.972 -15.569 1.00 89.25 240 ILE A C 1
ATOM 1855 O O . ILE A 1 240 ? 6.709 9.413 -15.240 1.00 89.25 240 ILE A O 1
ATOM 1859 N N . ASP A 1 241 ? 4.581 10.020 -14.802 1.00 90.62 241 ASP A N 1
ATOM 1860 C CA . ASP A 1 241 ? 4.503 9.305 -13.538 1.00 90.62 241 ASP A CA 1
ATOM 1861 C C . ASP A 1 241 ? 4.321 7.816 -13.816 1.00 90.62 241 ASP A C 1
ATOM 1863 O O . ASP A 1 241 ? 3.494 7.417 -14.648 1.00 90.62 241 ASP A O 1
ATOM 1867 N N . LEU A 1 242 ? 5.096 7.007 -13.107 1.00 93.62 242 LEU A N 1
ATOM 1868 C CA . LEU A 1 242 ? 5.035 5.563 -13.140 1.00 93.62 242 LEU A CA 1
ATOM 1869 C C . LEU A 1 242 ? 4.744 4.993 -11.753 1.00 93.62 242 LEU A C 1
ATOM 1871 O O . LEU A 1 242 ? 5.087 5.576 -10.725 1.00 93.62 242 LEU A O 1
ATOM 1875 N N . VAL A 1 243 ? 4.184 3.792 -11.758 1.00 95.88 243 VAL A N 1
ATOM 1876 C CA . VAL A 1 243 ? 4.171 2.880 -10.619 1.00 95.88 243 VAL A CA 1
ATOM 1877 C C . VAL A 1 243 ? 4.822 1.579 -11.073 1.00 95.88 243 VAL A C 1
ATOM 1879 O O . VAL A 1 243 ? 4.351 0.941 -12.019 1.00 95.88 243 VAL A O 1
ATOM 1882 N N . LEU A 1 244 ? 5.933 1.206 -10.442 1.00 96.00 244 LEU A N 1
ATOM 1883 C CA . LEU A 1 244 ? 6.474 -0.146 -10.537 1.00 96.00 244 LEU A CA 1
ATOM 1884 C C . LEU A 1 244 ? 5.649 -1.034 -9.615 1.00 96.00 244 LEU A C 1
ATOM 1886 O O . LEU A 1 244 ? 5.621 -0.799 -8.415 1.00 96.00 244 LEU A O 1
ATOM 1890 N N . SER A 1 245 ? 5.028 -2.056 -10.188 1.00 95.44 245 SER A N 1
ATOM 1891 C CA . SER A 1 245 ? 4.379 -3.128 -9.449 1.00 95.44 245 SER A CA 1
ATOM 1892 C C . SER A 1 245 ? 5.273 -4.363 -9.499 1.00 95.44 245 SER A C 1
ATOM 1894 O O . SER A 1 245 ? 5.491 -4.963 -10.565 1.00 95.44 245 SER A O 1
ATOM 1896 N N . LEU A 1 246 ? 5.847 -4.701 -8.349 1.00 95.12 246 LEU A N 1
ATOM 1897 C CA . LEU A 1 246 ? 6.766 -5.812 -8.154 1.00 95.12 246 LEU A CA 1
ATOM 1898 C C . LEU A 1 246 ? 6.063 -6.904 -7.350 1.00 95.12 246 LEU A C 1
ATOM 1900 O O . LEU A 1 246 ? 5.470 -6.640 -6.309 1.00 95.12 246 LEU A O 1
ATOM 1904 N N . ALA A 1 247 ? 6.172 -8.147 -7.808 1.00 95.06 247 ALA A N 1
ATOM 1905 C CA . ALA A 1 247 ? 5.737 -9.304 -7.040 1.00 95.06 247 ALA A CA 1
ATOM 1906 C C . ALA A 1 247 ? 6.906 -10.263 -6.840 1.00 95.06 247 ALA A C 1
ATOM 1908 O O . ALA A 1 247 ? 7.585 -10.655 -7.800 1.00 95.06 247 ALA A O 1
ATOM 1909 N N . VAL A 1 248 ? 7.114 -10.663 -5.592 1.00 94.94 248 VAL A N 1
ATOM 1910 C CA . VAL A 1 248 ? 8.185 -11.558 -5.159 1.00 94.94 248 VAL A CA 1
ATOM 1911 C C . VAL A 1 248 ? 7.561 -12.768 -4.476 1.00 94.94 248 VAL A C 1
ATOM 1913 O O . VAL A 1 248 ? 6.667 -12.640 -3.646 1.00 94.94 248 VAL A O 1
ATOM 1916 N N . ASP A 1 249 ? 8.026 -13.961 -4.830 1.00 93.88 249 ASP A N 1
ATOM 1917 C CA . ASP A 1 249 ? 7.623 -15.195 -4.153 1.00 93.88 249 ASP A CA 1
ATOM 1918 C C . ASP A 1 249 ? 8.183 -15.192 -2.721 1.00 93.88 249 ASP A C 1
ATOM 1920 O O . ASP A 1 249 ? 9.404 -15.150 -2.529 1.00 93.88 249 ASP A O 1
ATOM 1924 N N . ALA A 1 250 ? 7.306 -15.227 -1.713 1.00 92.88 250 ALA A N 1
ATOM 1925 C CA . ALA A 1 250 ? 7.694 -15.043 -0.312 1.00 92.88 250 ALA A CA 1
ATOM 1926 C C . ALA A 1 250 ? 8.607 -16.169 0.211 1.00 92.88 250 ALA A C 1
ATOM 1928 O O . ALA A 1 250 ? 9.400 -15.974 1.133 1.00 92.88 250 ALA A O 1
ATOM 1929 N N . THR A 1 251 ? 8.543 -17.355 -0.400 1.00 92.69 251 THR A N 1
ATOM 1930 C CA . THR A 1 251 ? 9.334 -18.522 0.003 1.00 92.69 251 THR A CA 1
ATOM 1931 C C . THR A 1 251 ? 10.741 -18.516 -0.605 1.00 92.69 251 THR A C 1
ATOM 1933 O O . THR A 1 251 ? 11.719 -18.894 0.050 1.00 92.69 251 THR A O 1
ATOM 1936 N N . THR A 1 252 ? 10.860 -18.170 -1.884 1.00 93.06 252 THR A N 1
ATOM 1937 C CA . THR A 1 252 ? 12.109 -18.263 -2.657 1.00 93.06 252 THR A CA 1
ATOM 1938 C C . THR A 1 252 ? 12.847 -16.936 -2.775 1.00 93.06 252 THR A C 1
ATOM 1940 O O . THR A 1 252 ? 14.039 -16.954 -3.091 1.00 93.06 252 THR A O 1
ATOM 1943 N N . ALA A 1 253 ? 12.168 -15.820 -2.493 1.00 89.38 253 ALA A N 1
ATOM 1944 C CA . ALA A 1 253 ? 12.624 -14.456 -2.743 1.00 89.38 253 ALA A CA 1
ATOM 1945 C C . ALA A 1 253 ? 12.954 -14.182 -4.227 1.00 89.38 253 ALA A C 1
ATOM 1947 O O . ALA A 1 253 ? 13.757 -13.304 -4.542 1.00 89.38 253 ALA A O 1
ATOM 1948 N N . GLU A 1 254 ? 12.366 -14.947 -5.155 1.00 91.50 254 GLU A N 1
ATOM 1949 C CA . GLU A 1 254 ? 12.498 -14.700 -6.593 1.00 91.50 254 GLU A CA 1
ATOM 1950 C C . GLU A 1 254 ? 11.441 -13.689 -7.060 1.00 91.50 254 GLU A C 1
ATOM 1952 O O . GLU A 1 254 ? 10.259 -13.814 -6.738 1.00 91.50 254 GLU A O 1
ATOM 1957 N N . VAL A 1 255 ? 11.857 -12.705 -7.864 1.00 91.88 255 VAL A N 1
ATOM 1958 C CA . VAL A 1 255 ? 10.928 -11.802 -8.560 1.00 91.88 255 VAL A CA 1
ATOM 1959 C C . VAL A 1 255 ? 10.142 -12.609 -9.594 1.00 91.88 255 VAL A C 1
ATOM 1961 O O . VAL A 1 255 ? 10.719 -13.179 -10.524 1.00 91.88 255 VAL A O 1
ATOM 1964 N N . ILE A 1 256 ? 8.820 -12.647 -9.446 1.00 93.44 256 ILE A N 1
ATOM 1965 C CA . ILE A 1 256 ? 7.911 -13.372 -10.346 1.00 93.44 256 ILE A CA 1
ATOM 1966 C C . ILE A 1 256 ? 7.227 -12.455 -11.363 1.00 93.44 256 ILE A C 1
ATOM 1968 O O . ILE A 1 256 ? 6.771 -12.927 -12.408 1.00 93.44 256 ILE A O 1
ATOM 1972 N N . SER A 1 257 ? 7.143 -11.159 -11.060 1.00 93.44 257 SER A N 1
ATOM 1973 C CA . SER A 1 257 ? 6.575 -10.134 -11.928 1.00 93.44 257 SER A CA 1
ATOM 1974 C C . SER A 1 257 ? 7.197 -8.782 -11.618 1.00 93.44 257 SER A C 1
ATOM 1976 O O . SER A 1 257 ? 7.371 -8.429 -10.458 1.00 93.44 257 SER A O 1
ATOM 1978 N N . GLU A 1 258 ? 7.480 -8.034 -12.674 1.00 94.25 258 GLU A N 1
ATOM 1979 C CA . GLU A 1 258 ? 8.035 -6.685 -12.653 1.00 94.25 258 GLU A CA 1
ATOM 1980 C C . GLU A 1 258 ? 7.350 -5.934 -13.795 1.00 94.25 258 GLU A C 1
ATOM 1982 O O . GLU A 1 258 ? 7.563 -6.254 -14.968 1.00 94.25 258 GLU A O 1
ATOM 1987 N N . ILE A 1 259 ? 6.446 -5.011 -13.463 1.00 94.25 259 ILE A N 1
ATOM 1988 C CA . ILE A 1 259 ? 5.680 -4.262 -14.464 1.00 94.25 259 ILE A CA 1
ATOM 1989 C C . ILE A 1 259 ? 5.670 -2.787 -14.091 1.00 94.25 259 ILE A C 1
ATOM 1991 O O . ILE A 1 259 ? 5.358 -2.426 -12.964 1.00 94.25 259 ILE A O 1
ATOM 1995 N N . TYR A 1 260 ? 5.956 -1.936 -15.071 1.00 95.12 260 TYR A N 1
ATOM 1996 C CA . TYR A 1 260 ? 5.902 -0.489 -14.925 1.00 95.12 260 TYR A CA 1
ATOM 1997 C C . TYR A 1 260 ? 4.632 0.023 -15.573 1.00 95.12 260 TYR A C 1
ATOM 1999 O O . TYR A 1 260 ? 4.425 -0.157 -16.775 1.00 95.12 260 TYR A O 1
ATOM 2007 N N . TYR A 1 261 ? 3.790 0.681 -14.795 1.00 95.00 261 TYR A N 1
ATOM 2008 C CA . TYR A 1 261 ? 2.561 1.278 -15.282 1.00 95.00 261 TYR A CA 1
ATOM 2009 C C . TYR A 1 261 ? 2.682 2.788 -15.318 1.00 95.00 261 TYR A C 1
ATOM 2011 O O . TYR A 1 261 ? 3.110 3.396 -14.350 1.00 95.00 261 TYR A O 1
ATOM 2019 N N . GLN A 1 262 ? 2.246 3.396 -16.413 1.00 92.81 262 GLN A N 1
ATOM 2020 C CA . GLN A 1 262 ? 1.913 4.811 -16.452 1.00 92.81 262 GLN A CA 1
ATOM 2021 C C . GLN A 1 262 ? 0.452 4.994 -16.059 1.00 92.81 262 GLN A C 1
ATOM 2023 O O . GLN A 1 262 ? -0.414 4.240 -16.519 1.00 92.81 262 GLN A O 1
ATOM 2028 N N . VAL A 1 263 ? 0.199 6.056 -15.297 1.00 84.88 263 VAL A N 1
ATOM 2029 C CA . VAL A 1 263 ? -1.139 6.602 -15.064 1.00 84.88 263 VAL A CA 1
ATOM 2030 C C . VAL A 1 263 ? -1.248 7.920 -15.820 1.00 84.88 263 VAL A C 1
ATOM 2032 O O . VAL A 1 263 ? -0.453 8.834 -15.602 1.00 84.88 263 VAL A O 1
ATOM 2035 N N . ASP A 1 264 ? -2.183 8.013 -16.764 1.00 81.44 264 ASP A N 1
ATOM 2036 C CA . ASP A 1 264 ? -2.404 9.256 -17.507 1.00 81.44 264 ASP A CA 1
ATOM 2037 C C . ASP A 1 264 ? -3.296 10.256 -16.746 1.00 81.44 264 ASP A C 1
ATOM 2039 O O . ASP A 1 264 ? -3.830 9.971 -15.675 1.00 81.44 264 ASP A O 1
ATOM 2043 N N . GLU A 1 265 ? -3.483 11.452 -17.313 1.00 77.06 265 GLU A N 1
ATOM 2044 C CA . GLU A 1 265 ? -4.306 12.519 -16.717 1.00 77.06 265 GLU A CA 1
ATOM 2045 C C . GLU A 1 265 ? -5.793 12.148 -16.535 1.00 77.06 265 GLU A C 1
ATOM 2047 O O . GLU A 1 265 ? -6.535 12.870 -15.869 1.00 77.06 265 GLU A O 1
ATOM 2052 N N . PHE A 1 266 ? -6.246 11.040 -17.131 1.00 76.00 266 PHE A N 1
ATOM 2053 C CA . PHE A 1 266 ? -7.602 10.513 -16.999 1.00 76.00 266 PHE A CA 1
ATOM 2054 C C . PHE A 1 266 ? -7.688 9.353 -15.997 1.00 76.00 266 PHE A C 1
ATOM 2056 O O . PHE A 1 266 ? -8.762 8.762 -15.856 1.00 76.00 266 PHE A O 1
ATOM 2063 N N . GLY A 1 267 ? -6.587 9.024 -15.311 1.00 75.25 267 GLY A N 1
ATOM 2064 C CA . GLY A 1 267 ? -6.497 7.884 -14.400 1.00 75.25 267 GLY A CA 1
ATOM 2065 C C . GLY A 1 267 ? -6.441 6.541 -15.128 1.00 75.25 267 GLY A C 1
ATOM 2066 O O . GLY A 1 267 ? -6.740 5.504 -14.534 1.00 75.25 267 GLY A O 1
ATOM 2067 N N . GLN A 1 268 ? -6.116 6.527 -16.427 1.00 83.25 268 GLN A N 1
ATOM 2068 C CA . GLN A 1 268 ? -5.993 5.289 -17.182 1.00 83.25 268 GLN A CA 1
ATOM 2069 C C . GLN A 1 268 ? -4.610 4.675 -16.967 1.00 83.25 268 GLN A C 1
ATOM 2071 O O . GLN A 1 268 ? -3.582 5.313 -17.181 1.00 83.25 268 GLN A O 1
ATOM 2076 N N . TRP A 1 269 ? -4.615 3.394 -16.609 1.00 90.94 269 TRP A N 1
ATOM 2077 C CA . TRP A 1 269 ? -3.417 2.593 -16.413 1.00 90.94 269 TRP A CA 1
ATOM 2078 C C . TRP A 1 269 ? -2.982 1.918 -17.715 1.00 90.94 269 TRP A C 1
ATOM 2080 O O . TRP A 1 269 ? -3.796 1.320 -18.431 1.00 90.94 269 TRP A O 1
ATOM 2090 N N . SER A 1 270 ? -1.688 1.981 -18.020 1.00 91.44 270 SER A N 1
ATOM 2091 C CA . SER A 1 270 ? -1.090 1.254 -19.143 1.00 91.44 270 SER A CA 1
ATOM 2092 C C . SER A 1 270 ? 0.348 0.853 -18.854 1.00 91.44 270 SER A C 1
ATOM 2094 O O . SER A 1 270 ? 1.098 1.636 -18.285 1.00 91.44 270 SER A O 1
ATOM 2096 N N . GLU A 1 271 ? 0.734 -0.351 -19.272 1.00 93.50 271 GLU A N 1
ATOM 2097 C CA . GLU A 1 271 ? 2.122 -0.807 -19.178 1.00 93.50 271 GLU A CA 1
ATOM 2098 C C . GLU A 1 271 ? 3.039 0.053 -20.060 1.00 93.50 271 GLU A C 1
ATOM 2100 O O . GLU A 1 271 ? 2.734 0.333 -21.227 1.00 93.50 271 GLU A O 1
ATOM 2105 N N . VAL A 1 272 ? 4.182 0.437 -19.502 1.00 91.19 272 VAL A N 1
ATOM 2106 C CA . VAL A 1 272 ? 5.225 1.206 -20.171 1.00 91.19 272 VAL A CA 1
ATOM 2107 C C . VAL A 1 272 ? 6.376 0.298 -20.561 1.00 91.19 272 VAL A C 1
ATOM 2109 O O . VAL A 1 272 ? 6.880 -0.497 -19.777 1.00 91.19 272 VAL A O 1
ATOM 2112 N N . ILE A 1 273 ? 6.844 0.490 -21.792 1.00 90.06 273 ILE A N 1
ATOM 2113 C CA . ILE A 1 273 ? 8.117 -0.050 -22.257 1.00 90.06 273 ILE A CA 1
ATOM 2114 C C . ILE A 1 273 ? 9.089 1.123 -22.329 1.00 90.06 273 ILE A C 1
ATOM 2116 O O . ILE A 1 273 ? 8.974 1.967 -23.223 1.00 90.06 273 ILE A O 1
ATOM 2120 N N . ALA A 1 274 ? 10.020 1.182 -21.381 1.00 90.19 274 ALA A N 1
ATOM 2121 C CA . ALA A 1 274 ? 11.005 2.249 -21.311 1.00 90.19 274 ALA A CA 1
ATOM 2122 C C . ALA A 1 274 ? 12.059 2.138 -22.428 1.00 90.19 274 ALA A C 1
ATOM 2124 O O . ALA A 1 274 ? 12.448 1.044 -22.847 1.00 90.19 274 ALA A O 1
ATOM 2125 N N . ASP A 1 275 ? 12.534 3.288 -22.911 1.00 92.50 275 ASP A N 1
ATOM 2126 C CA . ASP A 1 275 ? 13.793 3.361 -23.659 1.00 92.50 275 ASP A CA 1
ATOM 2127 C C . ASP A 1 275 ? 14.960 3.165 -22.671 1.00 92.50 275 ASP A C 1
ATOM 2129 O O . ASP A 1 275 ? 15.040 3.957 -21.731 1.00 92.50 275 ASP A O 1
ATOM 2133 N N . PRO A 1 276 ? 15.866 2.183 -22.869 1.00 93.81 276 PRO A N 1
ATOM 2134 C CA . PRO A 1 276 ? 17.023 1.968 -21.994 1.00 93.81 276 PRO A CA 1
ATOM 2135 C C . PRO A 1 276 ? 17.971 3.169 -21.875 1.00 93.81 276 PRO A C 1
ATOM 2137 O O . PRO A 1 276 ? 18.738 3.253 -20.922 1.00 93.81 276 PRO A O 1
ATOM 2140 N N . GLU A 1 277 ? 17.955 4.096 -22.842 1.00 93.69 277 GLU A N 1
ATOM 2141 C CA . GLU A 1 277 ? 18.712 5.357 -22.754 1.00 93.69 277 GLU A CA 1
ATOM 2142 C C . GLU A 1 277 ? 17.970 6.449 -21.956 1.00 93.69 277 GLU A C 1
ATOM 2144 O O . GLU A 1 277 ? 18.510 7.537 -21.753 1.00 93.69 277 GLU A O 1
ATOM 2149 N N . GLY A 1 278 ? 16.721 6.194 -21.557 1.00 94.25 278 GLY A N 1
ATOM 2150 C CA . GLY A 1 278 ? 15.935 7.048 -20.675 1.00 94.25 278 GLY A CA 1
ATOM 2151 C C . GLY A 1 278 ? 16.327 6.899 -19.209 1.00 94.25 278 GLY A C 1
ATOM 2152 O O . GLY A 1 278 ? 17.281 6.205 -18.860 1.00 94.25 278 GLY A O 1
ATOM 2153 N N . PHE A 1 279 ? 15.561 7.563 -18.355 1.00 95.38 279 PHE A N 1
ATOM 2154 C CA . PHE A 1 279 ? 15.872 7.736 -16.945 1.00 95.38 279 PHE A CA 1
ATOM 2155 C C . PHE A 1 279 ? 14.649 7.468 -16.075 1.00 95.38 279 PHE A C 1
ATOM 2157 O O . PHE A 1 279 ? 13.530 7.790 -16.479 1.00 95.38 279 PHE A O 1
ATOM 2164 N N . ILE A 1 280 ? 14.871 6.916 -14.887 1.00 95.56 280 ILE A N 1
ATOM 2165 C CA . ILE A 1 280 ? 13.865 6.781 -13.835 1.00 95.56 280 ILE A CA 1
ATOM 2166 C C . ILE A 1 280 ? 14.350 7.445 -12.544 1.00 95.56 280 ILE A C 1
ATOM 2168 O O . ILE A 1 280 ? 15.536 7.402 -12.214 1.00 95.56 280 ILE A O 1
ATOM 2172 N N . TRP A 1 281 ? 13.406 8.032 -11.817 1.00 95.50 281 TRP A N 1
ATOM 2173 C CA . TRP A 1 281 ? 13.586 8.603 -10.487 1.00 95.50 281 TRP A CA 1
ATOM 2174 C C . TRP A 1 281 ? 12.588 7.938 -9.548 1.00 95.50 281 TRP A C 1
ATOM 2176 O O . TRP A 1 281 ? 11.414 8.319 -9.564 1.00 95.50 281 TRP A O 1
ATOM 2186 N N . PRO A 1 282 ? 13.005 6.920 -8.777 1.00 96.50 282 PRO A N 1
ATOM 2187 C CA . PRO A 1 282 ? 12.201 6.418 -7.672 1.00 96.50 282 PRO A CA 1
ATOM 2188 C C . PRO A 1 282 ? 11.824 7.568 -6.741 1.00 96.50 282 PRO A C 1
ATOM 2190 O O . PRO A 1 282 ? 12.625 8.481 -6.542 1.00 96.50 282 PRO A O 1
ATOM 2193 N N . SER A 1 283 ? 10.606 7.557 -6.212 1.00 95.81 283 SER A N 1
ATOM 2194 C CA . SER A 1 283 ? 10.108 8.644 -5.372 1.00 95.81 283 SER A CA 1
ATOM 2195 C C . SER A 1 283 ? 10.018 8.230 -3.908 1.00 95.81 283 SER A C 1
ATOM 2197 O O . SER A 1 283 ? 9.787 7.065 -3.598 1.00 95.81 283 SER A O 1
ATOM 2199 N N . VAL A 1 284 ? 10.174 9.205 -3.017 1.00 95.38 284 VAL A N 1
ATOM 2200 C CA . VAL A 1 284 ? 9.903 9.127 -1.573 1.00 95.38 284 VAL A CA 1
ATOM 2201 C C . VAL A 1 284 ? 8.940 10.247 -1.177 1.00 95.38 284 VAL A C 1
ATOM 2203 O O . VAL A 1 284 ? 8.725 11.184 -1.950 1.00 95.38 284 VAL A O 1
ATOM 2206 N N . LEU A 1 285 ? 8.335 10.155 0.005 1.00 95.00 285 LEU A N 1
ATOM 2207 C CA . LEU A 1 285 ? 7.443 11.194 0.524 1.00 95.00 285 LEU A CA 1
ATOM 2208 C C . LEU A 1 285 ? 8.208 12.122 1.469 1.00 95.00 285 LEU A C 1
ATOM 2210 O O . LEU A 1 285 ? 8.931 11.662 2.348 1.00 95.00 285 LEU A O 1
ATOM 2214 N N . MET A 1 286 ? 8.026 13.429 1.312 1.00 92.69 286 MET A N 1
ATOM 2215 C CA . MET A 1 286 ? 8.523 14.451 2.235 1.00 92.69 286 MET A CA 1
ATOM 2216 C C . MET A 1 286 ? 7.338 15.188 2.865 1.00 92.69 286 MET A C 1
ATOM 2218 O O . MET A 1 286 ? 6.316 15.392 2.210 1.00 92.69 286 MET A O 1
ATOM 2222 N N . GLU A 1 287 ? 7.486 15.589 4.127 1.00 87.44 287 GLU A N 1
ATOM 2223 C CA . GLU A 1 287 ? 6.531 16.440 4.843 1.00 87.44 287 GLU A CA 1
ATOM 2224 C C . GLU A 1 287 ? 6.989 17.910 4.803 1.00 87.44 287 GLU A C 1
ATOM 2226 O O . GLU A 1 287 ? 8.132 18.222 5.145 1.00 87.44 287 GLU A O 1
ATOM 2231 N N . GLU A 1 288 ? 6.109 18.818 4.379 1.00 84.50 288 GLU A N 1
ATOM 2232 C CA . GLU A 1 288 ? 6.315 20.270 4.470 1.00 84.50 288 GLU A CA 1
ATOM 2233 C C . GLU A 1 288 ? 6.138 20.794 5.912 1.00 84.50 288 GLU A C 1
ATOM 2235 O O . GLU A 1 288 ? 5.552 20.153 6.782 1.00 84.50 288 GLU A O 1
ATOM 2240 N N . ASP A 1 289 ? 6.560 22.040 6.160 1.00 83.19 289 ASP A N 1
ATOM 2241 C CA . ASP A 1 289 ? 6.409 22.731 7.458 1.00 83.19 289 ASP A CA 1
ATOM 2242 C C . ASP A 1 289 ? 4.951 22.802 7.982 1.00 83.19 289 ASP A C 1
ATOM 2244 O O . ASP A 1 289 ? 4.724 23.080 9.167 1.00 83.19 289 ASP A O 1
ATOM 2248 N N . ASP A 1 290 ? 3.954 22.655 7.105 1.00 81.81 290 ASP A N 1
ATOM 2249 C CA . ASP A 1 290 ? 2.526 22.681 7.437 1.00 81.81 290 ASP A CA 1
ATOM 2250 C C . ASP A 1 290 ? 1.878 21.292 7.563 1.00 81.81 290 ASP A C 1
ATOM 2252 O O . ASP A 1 290 ? 0.683 21.221 7.872 1.00 81.81 290 ASP A O 1
ATOM 2256 N N . GLY A 1 291 ? 2.666 20.224 7.413 1.00 79.69 291 GLY A N 1
ATOM 2257 C CA . GLY A 1 291 ? 2.231 18.831 7.501 1.00 79.69 291 GLY A CA 1
ATOM 2258 C C . GLY A 1 291 ? 1.686 18.252 6.193 1.00 79.69 291 GLY A C 1
ATOM 2259 O O . GLY A 1 291 ? 1.141 17.151 6.200 1.00 79.69 291 GLY A O 1
ATOM 2260 N N . GLU A 1 292 ? 1.765 18.979 5.072 1.00 86.81 292 GLU A N 1
ATOM 2261 C CA . GLU A 1 292 ? 1.405 18.431 3.761 1.00 86.81 292 GLU A CA 1
ATOM 2262 C C . GLU A 1 292 ? 2.485 17.454 3.269 1.00 86.81 292 GLU A C 1
ATOM 2264 O O . GLU A 1 292 ? 3.675 17.767 3.281 1.00 86.81 292 GLU A O 1
ATOM 2269 N N . LEU A 1 293 ? 2.063 16.270 2.818 1.00 89.25 293 LEU A N 1
ATOM 2270 C CA . LEU A 1 293 ? 2.946 15.269 2.222 1.00 89.25 293 LEU A CA 1
ATOM 2271 C C . LEU A 1 293 ? 3.010 15.444 0.705 1.00 89.25 293 LEU A C 1
ATOM 2273 O O . LEU A 1 293 ? 1.982 15.591 0.040 1.00 89.25 293 LEU A O 1
ATOM 2277 N N . PHE A 1 294 ? 4.209 15.359 0.137 1.00 92.25 294 PHE A N 1
ATOM 2278 C CA . PHE A 1 294 ? 4.414 15.429 -1.306 1.00 92.25 294 PHE A CA 1
ATOM 2279 C C . PHE A 1 294 ? 5.540 14.505 -1.772 1.00 92.25 294 PHE A C 1
ATOM 2281 O O . PHE A 1 294 ? 6.484 14.207 -1.041 1.00 92.25 294 PHE A O 1
ATOM 2288 N N . TRP A 1 295 ? 5.420 14.040 -3.015 1.00 93.50 295 TRP A N 1
ATOM 2289 C CA . TRP A 1 295 ? 6.389 13.144 -3.640 1.00 93.50 295 TRP A CA 1
ATOM 2290 C C . TRP A 1 295 ? 7.615 13.920 -4.126 1.00 93.50 295 TRP A C 1
ATOM 2292 O O . TRP A 1 295 ? 7.483 14.927 -4.828 1.00 93.50 295 TRP A O 1
ATOM 2302 N N . VAL A 1 296 ? 8.799 13.420 -3.790 1.00 93.38 296 VAL A N 1
ATOM 2303 C CA . VAL A 1 296 ? 10.100 13.925 -4.244 1.00 93.38 296 VAL A CA 1
ATOM 2304 C C . VAL A 1 296 ? 10.952 12.782 -4.776 1.00 93.38 296 VAL A C 1
ATOM 2306 O O . VAL A 1 296 ? 10.702 11.619 -4.465 1.00 93.38 296 VAL A O 1
ATOM 2309 N N . ASP A 1 297 ? 11.964 13.100 -5.578 1.00 92.25 297 ASP A N 1
ATOM 2310 C CA . ASP A 1 297 ? 12.917 12.102 -6.058 1.00 92.25 297 ASP A CA 1
ATOM 2311 C C . ASP A 1 297 ? 13.734 11.553 -4.876 1.00 92.25 297 ASP A C 1
ATOM 2313 O O . ASP A 1 297 ? 14.312 12.314 -4.101 1.00 92.25 297 ASP A O 1
ATOM 2317 N N . GLY A 1 298 ? 13.825 10.229 -4.752 1.00 85.44 298 GLY A N 1
ATOM 2318 C CA . GLY A 1 298 ? 14.593 9.527 -3.716 1.00 85.44 298 GLY A CA 1
ATOM 2319 C C . GLY A 1 298 ? 16.104 9.512 -3.963 1.00 85.44 298 GLY A C 1
ATOM 2320 O O . GLY A 1 298 ? 16.832 8.708 -3.377 1.00 85.44 298 GLY A O 1
ATOM 2321 N N . GLY A 1 299 ? 16.592 10.338 -4.888 1.00 84.19 299 GLY A N 1
ATOM 2322 C CA . GLY A 1 299 ? 18.003 10.473 -5.219 1.00 84.19 299 GLY A CA 1
ATOM 2323 C C . GLY A 1 299 ? 18.269 11.650 -6.155 1.00 84.19 299 GLY A C 1
ATOM 2324 O O . GLY A 1 299 ? 17.495 11.933 -7.067 1.00 84.19 299 GLY A O 1
ATOM 2325 N N . ASP A 1 300 ? 19.417 12.305 -5.968 1.00 84.38 300 ASP A N 1
ATOM 2326 C CA . ASP A 1 300 ? 19.858 13.439 -6.797 1.00 84.38 300 ASP A CA 1
ATOM 2327 C C . ASP A 1 300 ? 20.179 13.048 -8.253 1.00 84.38 300 ASP A C 1
ATOM 2329 O O . ASP A 1 300 ? 20.249 13.903 -9.146 1.00 84.38 300 ASP A O 1
ATOM 2333 N N . ILE A 1 301 ? 20.464 11.764 -8.485 1.00 90.44 301 ILE A N 1
ATOM 2334 C CA . ILE A 1 301 ? 20.917 11.225 -9.767 1.00 90.44 301 ILE A CA 1
ATOM 2335 C C . ILE A 1 301 ? 19.872 10.217 -10.262 1.00 90.44 301 ILE A C 1
ATOM 2337 O O . ILE A 1 301 ? 19.572 9.273 -9.532 1.00 90.44 301 ILE A O 1
ATOM 2341 N N . PRO A 1 302 ? 19.338 10.378 -11.490 1.00 93.25 302 PRO A N 1
ATOM 2342 C CA . PRO A 1 302 ? 18.479 9.359 -12.079 1.00 93.25 302 PRO A CA 1
ATOM 2343 C C . PRO A 1 302 ? 19.215 8.049 -12.306 1.00 93.25 302 PRO A C 1
ATOM 2345 O O . PRO A 1 302 ? 20.395 8.047 -12.657 1.00 93.25 302 PRO A O 1
ATOM 2348 N N . LEU A 1 303 ? 18.457 6.961 -12.291 1.00 96.56 303 LEU A N 1
ATOM 2349 C CA . LEU A 1 303 ? 18.912 5.666 -12.779 1.00 96.56 303 LEU A CA 1
ATOM 2350 C C . LEU A 1 303 ? 18.594 5.536 -14.271 1.00 96.56 303 LEU A C 1
ATOM 2352 O O . LEU A 1 303 ? 17.589 6.072 -14.749 1.00 96.56 303 LEU A O 1
ATOM 2356 N N . TYR A 1 304 ? 19.408 4.801 -15.023 1.00 96.50 304 TYR A N 1
ATOM 2357 C CA . TYR A 1 304 ? 19.049 4.419 -16.387 1.00 96.50 304 TYR A CA 1
ATOM 2358 C C . TYR A 1 304 ? 17.811 3.523 -16.391 1.00 96.50 304 TYR A C 1
ATOM 2360 O O . TYR A 1 304 ? 17.717 2.555 -15.642 1.00 96.50 304 TYR A O 1
ATOM 2368 N N . ALA A 1 305 ? 16.890 3.783 -17.315 1.00 95.19 305 ALA A N 1
ATOM 2369 C CA . ALA A 1 305 ? 15.673 2.994 -17.491 1.00 95.19 305 ALA A CA 1
ATOM 2370 C C . ALA A 1 305 ? 15.909 1.685 -18.280 1.00 95.19 305 ALA A C 1
ATOM 2372 O O . ALA A 1 305 ? 15.018 1.204 -18.987 1.00 95.19 305 ALA A O 1
ATOM 2373 N N . ASP A 1 306 ? 17.110 1.102 -18.193 1.00 95.25 306 ASP A N 1
ATOM 2374 C CA . ASP A 1 306 ? 17.414 -0.234 -18.716 1.00 95.25 306 ASP A CA 1
ATOM 2375 C C . ASP A 1 306 ? 16.866 -1.287 -17.749 1.00 95.25 306 ASP A C 1
ATOM 2377 O O . ASP A 1 306 ? 17.620 -1.954 -17.048 1.00 95.25 306 ASP A O 1
ATOM 2381 N N . ILE A 1 307 ? 15.532 -1.397 -17.704 1.00 91.94 307 ILE A N 1
ATOM 2382 C CA . ILE A 1 307 ? 14.773 -2.222 -16.750 1.00 91.94 307 ILE A CA 1
ATOM 2383 C C . ILE A 1 307 ? 15.390 -3.618 -16.535 1.00 91.94 307 ILE A C 1
ATOM 2385 O O . ILE A 1 307 ? 15.628 -3.980 -15.388 1.00 91.94 307 ILE A O 1
ATOM 2389 N N . PRO A 1 308 ? 15.759 -4.392 -17.581 1.00 91.50 308 PRO A N 1
ATOM 2390 C CA . PRO A 1 308 ? 16.328 -5.730 -17.387 1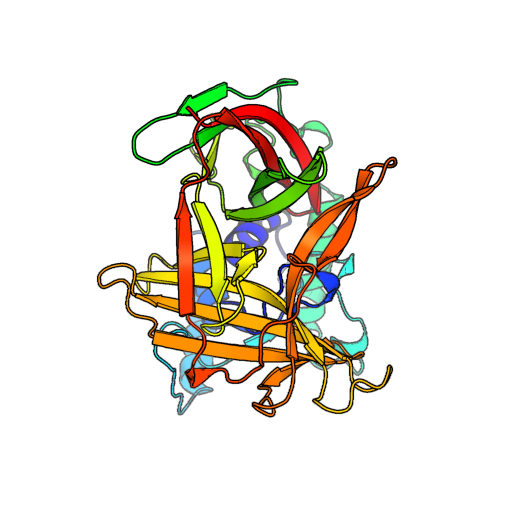.00 91.50 308 PRO A CA 1
ATOM 2391 C C . PRO A 1 308 ? 17.682 -5.775 -16.659 1.00 91.50 308 PRO A C 1
ATOM 2393 O O . PRO A 1 308 ? 18.151 -6.867 -16.330 1.00 91.50 308 PRO A O 1
ATOM 2396 N N . SER A 1 309 ? 18.345 -4.629 -16.503 1.00 93.12 309 SER A N 1
ATOM 2397 C CA . SER A 1 309 ? 19.622 -4.464 -15.808 1.00 93.12 309 SER A CA 1
ATOM 2398 C C . SER A 1 309 ? 19.461 -3.853 -14.412 1.00 93.12 309 SER A C 1
ATOM 2400 O O . SER A 1 309 ? 20.471 -3.703 -13.725 1.00 93.12 309 SER A O 1
ATOM 2402 N N . LEU A 1 310 ? 18.240 -3.492 -13.999 1.00 94.94 310 LEU A N 1
ATOM 2403 C CA . LEU A 1 310 ? 17.986 -2.954 -12.668 1.00 94.94 310 LEU A CA 1
ATOM 2404 C C . LEU A 1 310 ? 18.096 -4.047 -11.600 1.00 94.94 310 LEU A C 1
ATOM 2406 O O . LEU A 1 310 ? 17.707 -5.199 -11.801 1.00 94.94 310 LEU A O 1
ATOM 2410 N N . GLU A 1 311 ? 18.635 -3.665 -10.449 1.00 95.12 311 GLU A N 1
ATOM 2411 C CA . GLU A 1 311 ? 18.762 -4.501 -9.262 1.00 95.12 311 GLU A CA 1
ATOM 2412 C C . GLU A 1 311 ? 17.953 -3.883 -8.114 1.00 95.12 311 GLU A C 1
ATOM 2414 O O . GLU A 1 311 ? 18.065 -2.687 -7.841 1.00 95.12 311 GLU A O 1
ATOM 2419 N N . TYR A 1 312 ? 17.161 -4.718 -7.438 1.00 94.31 312 TYR A N 1
ATOM 2420 C CA . TYR A 1 312 ? 16.340 -4.351 -6.282 1.00 94.31 312 TYR A CA 1
ATOM 2421 C C . TYR A 1 312 ? 16.925 -4.966 -5.019 1.00 94.31 312 TYR A C 1
ATOM 2423 O O . TYR A 1 312 ? 17.254 -6.157 -5.005 1.00 94.31 312 TYR A O 1
ATOM 2431 N N . SER A 1 313 ? 17.029 -4.180 -3.953 1.00 94.12 313 SER A N 1
ATOM 2432 C CA . SER A 1 313 ? 17.527 -4.656 -2.666 1.00 94.12 313 SER A CA 1
ATOM 2433 C C . SER A 1 313 ? 16.735 -4.043 -1.520 1.00 94.12 313 SER A C 1
ATOM 2435 O O . SER A 1 313 ? 16.558 -2.834 -1.464 1.00 94.12 313 SER A O 1
ATOM 2437 N N . PHE A 1 314 ? 16.297 -4.881 -0.581 1.00 92.94 314 PHE A N 1
ATOM 2438 C CA . PHE A 1 314 ? 15.770 -4.429 0.704 1.00 92.94 314 PHE A CA 1
ATOM 2439 C C . PHE A 1 314 ? 16.923 -4.379 1.700 1.00 92.94 314 PHE A C 1
ATOM 2441 O O . PHE A 1 314 ? 17.481 -5.407 2.095 1.00 92.94 314 PHE A O 1
ATOM 2448 N N . GLU A 1 315 ? 17.339 -3.168 2.047 1.00 94.19 315 GLU A N 1
ATOM 2449 C CA . GLU A 1 315 ? 18.473 -2.923 2.927 1.00 94.19 315 GLU A CA 1
ATOM 2450 C C . GLU A 1 315 ? 17.990 -2.575 4.330 1.00 94.19 315 GLU A C 1
ATOM 2452 O O . GLU A 1 315 ? 17.156 -1.694 4.508 1.00 94.19 315 GLU A O 1
ATOM 2457 N N . SER A 1 316 ? 18.543 -3.236 5.349 1.00 95.00 316 SER A N 1
ATOM 2458 C CA . SER A 1 316 ? 18.260 -2.863 6.734 1.00 95.00 316 SER A CA 1
ATOM 2459 C C . SER A 1 316 ? 18.754 -1.449 7.023 1.00 95.00 316 SER A C 1
ATOM 2461 O O . SER A 1 316 ? 19.910 -1.112 6.739 1.00 95.00 316 SER A O 1
ATOM 2463 N N . LEU A 1 317 ? 17.912 -0.654 7.676 1.00 94.50 317 LEU A N 1
ATOM 2464 C CA . LEU A 1 317 ? 18.277 0.672 8.139 1.00 94.50 317 LEU A CA 1
ATOM 2465 C C . LEU A 1 317 ? 19.485 0.598 9.092 1.00 94.50 317 LEU A C 1
ATOM 2467 O O . LEU A 1 317 ? 19.553 -0.277 9.965 1.00 94.50 317 LEU A O 1
ATOM 2471 N N . PRO A 1 318 ? 20.460 1.517 8.966 1.00 93.62 318 PRO A N 1
ATOM 2472 C CA . PRO A 1 318 ? 21.598 1.548 9.871 1.00 93.62 318 PRO A CA 1
ATOM 2473 C C . PRO A 1 318 ? 21.185 1.760 11.334 1.00 93.62 318 PRO A C 1
ATOM 2475 O O . PRO A 1 318 ? 20.355 2.606 11.657 1.00 93.62 318 PRO A O 1
ATOM 2478 N N . SER A 1 319 ? 21.843 1.040 12.245 1.00 95.31 319 SER A N 1
ATOM 2479 C CA . SER A 1 319 ? 21.711 1.282 13.687 1.00 95.31 319 SER A CA 1
ATOM 2480 C C . SER A 1 319 ? 22.069 2.732 14.030 1.00 95.31 319 SER A C 1
ATOM 2482 O O . SER A 1 319 ? 23.112 3.248 13.610 1.00 95.31 319 SER A O 1
ATOM 2484 N N . GLY A 1 320 ? 21.214 3.384 14.818 1.00 94.81 320 GLY A N 1
ATOM 2485 C CA . GLY A 1 320 ? 21.328 4.794 15.178 1.00 94.81 320 GLY A CA 1
ATOM 2486 C C . GLY A 1 320 ? 20.714 5.781 14.180 1.00 94.81 320 GLY A C 1
ATOM 2487 O O . GLY A 1 320 ? 20.798 6.980 14.442 1.00 94.81 320 GLY A O 1
ATOM 2488 N N . THR A 1 321 ? 20.101 5.321 13.084 1.00 94.75 321 THR A N 1
ATOM 2489 C CA . THR A 1 321 ? 19.238 6.163 12.238 1.00 94.75 321 THR A CA 1
ATOM 2490 C C . THR A 1 321 ? 18.000 6.590 13.026 1.00 94.75 321 THR A C 1
ATOM 2492 O O . THR A 1 321 ? 17.425 5.781 13.759 1.00 94.75 321 THR A O 1
ATOM 2495 N N . THR A 1 322 ? 17.596 7.856 12.897 1.00 96.56 322 THR A N 1
ATOM 2496 C CA . THR A 1 322 ? 16.331 8.341 13.463 1.00 96.56 322 THR A CA 1
ATOM 2497 C C . THR A 1 322 ? 15.183 7.796 12.627 1.00 96.56 322 THR A C 1
ATOM 2499 O O . THR A 1 322 ? 15.049 8.151 11.457 1.00 96.56 322 THR A O 1
ATOM 2502 N N . LEU A 1 323 ? 14.380 6.939 13.245 1.00 96.62 323 LEU A N 1
ATOM 2503 C CA . LEU A 1 323 ? 13.167 6.354 12.700 1.00 96.62 323 LEU A CA 1
ATOM 2504 C C . LEU A 1 323 ? 11.963 7.158 13.182 1.00 96.62 323 LEU A C 1
ATOM 2506 O O . LEU A 1 323 ? 11.853 7.470 14.372 1.00 96.62 323 LEU A O 1
ATOM 2510 N N . ILE A 1 324 ? 11.047 7.429 12.264 1.00 96.00 324 ILE A N 1
ATOM 2511 C CA . ILE A 1 324 ? 9.700 7.904 12.553 1.00 96.00 324 ILE A CA 1
ATOM 2512 C C . ILE A 1 324 ? 8.729 6.839 12.064 1.00 96.00 324 ILE A C 1
ATOM 2514 O O . ILE A 1 324 ? 8.898 6.301 10.976 1.00 96.00 324 ILE A O 1
ATOM 2518 N N . ALA A 1 325 ? 7.746 6.503 12.887 1.00 97.38 325 ALA A N 1
ATOM 2519 C CA . ALA A 1 325 ? 6.679 5.593 12.511 1.00 97.38 325 ALA A CA 1
ATOM 2520 C C . ALA A 1 325 ? 5.341 6.154 12.974 1.00 97.38 325 ALA A C 1
ATOM 2522 O O . ALA A 1 325 ? 5.228 6.654 14.096 1.00 97.38 325 ALA A O 1
ATOM 2523 N N . GLU A 1 326 ? 4.327 6.039 12.132 1.00 97.50 326 GLU A N 1
ATOM 2524 C CA . GLU A 1 326 ? 2.975 6.474 12.426 1.00 97.50 326 GLU A CA 1
ATOM 2525 C C . GLU A 1 326 ? 2.009 5.315 12.239 1.00 97.50 326 GLU A C 1
ATOM 2527 O O . GLU A 1 326 ? 1.894 4.767 11.149 1.00 97.50 326 GLU A O 1
ATOM 2532 N N . LEU A 1 327 ? 1.312 4.943 13.310 1.00 98.50 327 LEU A N 1
ATOM 2533 C CA . LEU A 1 327 ? 0.235 3.964 13.257 1.00 98.50 327 LEU A CA 1
ATOM 2534 C C . LEU A 1 327 ? -1.074 4.708 13.017 1.00 98.50 327 LEU A C 1
ATOM 2536 O O . LEU A 1 327 ? -1.581 5.368 13.926 1.00 98.50 327 LEU A O 1
ATOM 2540 N N . TRP A 1 328 ? -1.608 4.590 11.811 1.00 97.75 328 TRP A N 1
ATOM 2541 C CA . TRP A 1 328 ? -2.858 5.198 11.387 1.00 97.75 328 TRP A CA 1
ATOM 2542 C C . TRP A 1 328 ? -4.013 4.211 11.506 1.00 97.75 328 TRP A C 1
ATOM 2544 O O . TRP A 1 328 ? -3.863 3.010 11.280 1.00 97.75 328 TRP A O 1
ATOM 2554 N N . VAL A 1 329 ? -5.185 4.735 11.853 1.00 97.62 329 VAL A N 1
ATOM 2555 C CA . VAL A 1 329 ? -6.452 4.006 11.823 1.00 97.62 329 VAL A CA 1
ATOM 2556 C C . VAL A 1 329 ? -7.450 4.777 10.972 1.00 97.62 329 VAL A C 1
ATOM 2558 O O . VAL A 1 329 ? -7.567 5.994 11.116 1.00 97.62 329 VAL A O 1
ATOM 2561 N N . PHE A 1 330 ? -8.195 4.072 10.124 1.00 95.44 330 PHE A N 1
ATOM 2562 C CA . PHE A 1 330 ? -9.274 4.639 9.321 1.00 95.44 330 PHE A CA 1
ATOM 2563 C C . PHE A 1 330 ? -10.580 3.890 9.586 1.00 95.44 330 PHE A C 1
ATOM 2565 O O . PHE A 1 330 ? -10.613 2.657 9.623 1.00 95.44 330 PHE A O 1
ATOM 2572 N N . ASP A 1 331 ? -11.678 4.624 9.759 1.00 94.75 331 ASP A N 1
ATOM 2573 C CA . ASP A 1 331 ? -13.018 4.035 9.713 1.00 94.75 331 ASP A CA 1
ATOM 2574 C C . ASP A 1 331 ? -13.558 3.945 8.277 1.00 94.75 331 ASP A C 1
ATOM 2576 O O . ASP A 1 331 ? -13.011 4.523 7.337 1.00 94.75 331 ASP A O 1
ATOM 2580 N N . TYR A 1 332 ? -14.675 3.238 8.096 1.00 91.94 332 TYR A N 1
ATOM 2581 C CA . TYR A 1 332 ? -15.312 3.070 6.782 1.00 91.94 332 TYR A CA 1
ATOM 2582 C C . TYR A 1 332 ? -15.920 4.359 6.189 1.00 91.94 332 TYR A C 1
ATOM 2584 O O . TYR A 1 332 ? -16.460 4.330 5.083 1.00 91.94 332 TYR A O 1
ATOM 2592 N N . ALA A 1 333 ? -15.873 5.492 6.899 1.00 91.06 333 ALA A N 1
ATOM 2593 C CA . ALA A 1 333 ? -16.195 6.807 6.344 1.00 91.06 333 ALA A CA 1
ATOM 2594 C C . ALA A 1 333 ? -14.947 7.582 5.894 1.00 91.06 333 ALA A C 1
ATOM 2596 O O . ALA A 1 333 ? -15.085 8.659 5.311 1.00 91.06 333 ALA A O 1
ATOM 2597 N N . GLY A 1 334 ? -13.752 7.054 6.169 1.00 89.69 334 GLY A N 1
ATOM 2598 C CA . GLY A 1 334 ? -12.479 7.720 5.941 1.00 89.69 334 GLY A CA 1
ATOM 2599 C C . GLY A 1 334 ? -12.096 8.719 7.033 1.00 89.69 334 GLY A C 1
ATOM 2600 O O . GLY A 1 334 ? -11.149 9.472 6.819 1.00 89.69 334 GLY A O 1
ATOM 2601 N N . ASN A 1 335 ? -12.785 8.757 8.186 1.00 93.19 335 ASN A N 1
ATOM 2602 C CA . ASN A 1 335 ? -12.228 9.484 9.327 1.00 93.19 335 ASN A CA 1
ATOM 2603 C C . ASN A 1 335 ? -11.009 8.722 9.835 1.00 93.19 335 ASN A C 1
ATOM 2605 O O . ASN A 1 335 ? -11.002 7.489 9.840 1.00 93.19 335 ASN A O 1
ATOM 2609 N N . SER A 1 336 ? -10.013 9.463 10.299 1.00 95.00 336 SER A N 1
ATOM 2610 C CA . SER A 1 336 ? -8.758 8.882 10.734 1.00 95.00 336 SER A CA 1
ATOM 2611 C C . SER A 1 336 ? -8.205 9.537 11.986 1.00 95.00 336 SER A C 1
ATOM 2613 O O . SER A 1 336 ? -8.571 10.659 12.354 1.00 95.00 336 SER A O 1
ATOM 2615 N N . ASP A 1 337 ? -7.298 8.810 12.619 1.00 97.44 337 ASP A N 1
ATOM 2616 C CA . ASP A 1 337 ? -6.450 9.259 13.714 1.00 97.44 337 ASP A CA 1
ATOM 2617 C C . ASP A 1 337 ? -5.118 8.505 13.632 1.00 97.44 337 ASP A C 1
ATOM 2619 O O . ASP A 1 337 ? -5.038 7.462 12.974 1.00 97.44 337 ASP A O 1
ATOM 2623 N N . PHE A 1 338 ? -4.077 9.009 14.289 1.00 97.44 338 PHE A N 1
ATOM 2624 C CA . PHE A 1 338 ? -2.765 8.367 14.255 1.00 97.44 338 PHE A CA 1
ATOM 2625 C C . PHE A 1 338 ? -1.981 8.512 15.557 1.00 97.44 338 PHE A C 1
ATOM 2627 O O . PHE A 1 338 ? -2.146 9.464 16.322 1.00 97.44 338 PHE A O 1
ATOM 2634 N N . LEU A 1 339 ? -1.093 7.550 15.797 1.00 98.12 339 LEU A N 1
ATOM 2635 C CA . LEU A 1 339 ? -0.081 7.595 16.848 1.00 98.12 339 LEU A CA 1
ATOM 2636 C C . LEU A 1 339 ? 1.286 7.728 16.200 1.00 98.12 339 LEU A C 1
ATOM 2638 O O . LEU A 1 339 ? 1.623 6.927 15.340 1.00 98.12 339 LEU A O 1
ATOM 2642 N N . SER A 1 340 ? 2.094 8.676 16.662 1.00 96.38 340 SER A N 1
ATOM 2643 C CA . SER A 1 340 ? 3.456 8.869 16.161 1.00 96.38 340 SER A CA 1
ATOM 2644 C C . SER A 1 340 ? 4.498 8.356 17.158 1.00 96.38 340 SER A C 1
ATOM 2646 O O . SER A 1 340 ? 4.340 8.465 18.380 1.00 96.38 340 SER A O 1
ATOM 2648 N N . LEU A 1 341 ? 5.577 7.796 16.625 1.00 96.00 341 LEU A N 1
ATOM 2649 C CA . LEU A 1 341 ? 6.755 7.312 17.328 1.00 96.00 341 LEU A CA 1
ATOM 2650 C C . LEU A 1 341 ? 7.999 7.914 16.674 1.00 96.00 341 LEU A C 1
ATOM 2652 O O . LEU A 1 341 ? 8.143 7.867 15.459 1.00 96.00 341 LEU A O 1
ATOM 2656 N N . VAL A 1 342 ? 8.932 8.401 17.494 1.00 96.38 342 VAL A N 1
ATOM 2657 C CA . VAL A 1 342 ? 10.282 8.782 17.060 1.00 96.38 342 VAL A CA 1
ATOM 2658 C C . VAL A 1 342 ? 11.290 8.043 17.926 1.00 96.38 342 VAL A C 1
ATOM 2660 O O . VAL A 1 342 ? 11.309 8.237 19.143 1.00 96.38 342 VAL A O 1
ATOM 2663 N N . GLU A 1 343 ? 12.134 7.217 17.318 1.00 96.62 343 GLU A N 1
ATOM 2664 C CA . GLU A 1 343 ? 13.128 6.413 18.033 1.00 96.62 343 GLU A CA 1
ATOM 2665 C C . GLU A 1 343 ? 14.400 6.228 17.196 1.00 96.62 343 GLU A C 1
ATOM 2667 O O . GLU A 1 343 ? 14.461 6.607 16.030 1.00 96.62 343 GLU A O 1
ATOM 2672 N N . LEU A 1 344 ? 15.451 5.667 17.792 1.00 96.94 344 LEU A N 1
ATOM 2673 C CA . LEU A 1 344 ? 16.623 5.224 17.044 1.00 96.94 344 LEU A CA 1
ATOM 2674 C C . LEU A 1 344 ? 16.493 3.748 16.677 1.00 96.94 344 LEU A C 1
ATOM 2676 O O . LEU A 1 344 ? 16.130 2.930 17.525 1.00 96.94 344 LEU A O 1
ATOM 2680 N N . VAL A 1 345 ? 16.880 3.407 15.449 1.00 96.44 345 VAL A N 1
ATOM 2681 C CA . VAL A 1 345 ? 17.085 2.011 15.040 1.00 96.44 345 VAL A CA 1
ATOM 2682 C C . VAL A 1 345 ? 18.108 1.360 15.997 1.00 96.44 345 VAL A C 1
ATOM 2684 O O . VAL A 1 345 ? 19.174 1.954 16.213 1.00 96.44 345 VAL A O 1
ATOM 2687 N N . PRO A 1 346 ? 17.791 0.201 16.615 1.00 93.75 346 PRO A N 1
ATOM 2688 C CA . PRO A 1 346 ? 18.538 -0.359 17.750 1.00 93.75 346 PRO A CA 1
ATOM 2689 C C . PRO A 1 346 ? 19.964 -0.852 17.460 1.00 93.75 346 PRO A C 1
ATOM 2691 O O . PRO A 1 346 ? 20.358 -1.002 16.280 1.00 93.75 346 PRO A O 1
#

Secondary structure (DSSP, 8-state):
--PPPGGGHHHHHHHHHTS-EES--SSGGG---EEEHHHHHHHTTTSS-HHHHHHHHHHHHHH-------GGGTT--S-EEE--SSGGG--GGGTGGGS-HHHHHHHHHHHHHHTT--GGGS--BSSSS-EEEEETTEEEEEEEB-HHHHTTEEEEEEEEEEE-TTT--EEEEEEEE-EE--SSS-EEEEEE-SEEEEEE-SS-EEEE-EEEEEETTTTEEEEEEEEEEE-TT--GGGEEEEEEEEEEETTT--EEEEEEEEE-TT--EEE----TTSEEEEEEEEE-TTS-EEEEESSSSPEE--GGG-EEEEEEPPTT-EEEEEEEEEETT--EEEEEEEEE--

Sequence (346 aa):
MVEYPTEAAPEVARALTETMQFGSSPNPEKSSNIFDLGDFASNLLGFGIDSEIGELQSAMDEAVVYKVAGPVAGRATGLSIYLPAKSEYFNPNYVDDGFAPEWETFLQSHYQAGTQIPEESVARFLEESGTYFFDEDGLNFIGYVDPTAEDAVAEVVIYYGAVDPEDDNLYFIGEESGWIAGDGSGLLAAIYDLTILTISDGYDTSYAYTDFYYDEVEDLLLFDVPMTYGSAGLTDDSYIDLVLSLAVDATTAEVISEIYYQVDEFGQWSEVIADPEGFIWPSVLMEEDDGELFWVDGGDIPLYADIPSLEYSFESLPSGTTLIAELWVFDYAGNSDFLSLVELVP

Foldseek 3Di:
DPQDPLLCLLLLLQLLVLFDADADAPPLLLRPQKTQPLSSLVSSPPVPCNVVSVVVLVVLCVVCVDDDDALVCPVRSRDIDRARLAPVSDDPVVCPPNPDVVVVVVNVSSLVSLVVQDPLQFWAFPDQAWDWDQDQQGIKTKTFGQLSNLSQWSFKKKWKWFQDPVPRFIWTQEMETWDAPPPSRRMIIDTDNQWWKWKALPPDIFTWYWYWDQDPVSQKIWTWTWKWKAALVRDPVRIFIKIWIWIARNPPRDTRDTFIWTQDPVSDIDTDDGDQSIWMFTWIWGADPVRDIDIDGRDPDTHGPPVVSMDMDTDHDDFFIWMKMKIKIAGSNGRIDIHIDIDTRD

Radius of gyration: 20.94 Å; chains: 1; bounding box: 62×42×49 Å

pLDDT: mean 90.96, std 8.42, range [32.81, 98.5]